Protein AF-A0A978SWC8-F1 (afdb_monomer)

pLDDT: mean 80.35, std 15.27, range [34.72, 95.75]

Sequence (240 aa):
MWRYLGRFQLKDKWQILPARNFEIFRVKHQPISNPANKYLKGVIAGAILEGEPINLISPQRLSYREESEIFTFYFPEGIGEKRLLFKRLDSTPDLKWEVLVEYYEPSSSVNEDFANYIINRFRDLMPLFTNVSTSLATIKYNLIPVSTTVAVVNNTPVLLIAANTLRRGLTIENPTNKEMILGFQISNNQLQQRWLEIPPRSFFEMPTGADGSCYTGAIFVLPGISGSLTVVEFSQGASL

Radius of gyration: 24.2 Å; Cα contacts (8 Å, |Δi|>4): 492; chains: 1; bounding box: 46×42×66 Å

Mean predicted aligned error: 17.44 Å

Secondary 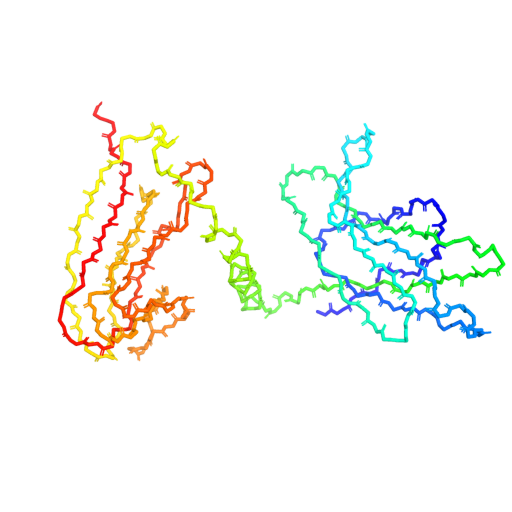structure (DSSP, 8-state):
-EEEEEEEE--SS-EEPPP----EEEEEEPP-S-GGGGG-EEEEEEEEESSSSPEEEEEEEEE--SSPEEEE----TTSSEEEEEEEE-S--TT---EEEEEEE---TT-HHHHHHHHHHHHHHHHHHHTT----GGG--S-EEEEEEEEEE-TT--EEEE---TTEEEEEEEE-SSS-EEEEEEEETTEEEEEEEEEPTTEEEEPP--TTS----S-EEEE-SSSEEEEEEEEEEPP--

Nearest PDB structures (foldseek):
  7dou-assembly1_4  TM=5.321E-01  e=2.667E-02  Helicobacter phage KHP40
  5ykv-assembly1_A  TM=4.041E-01  e=9.597E-02  Macrobrachium rosenbergii nodavirus
  5l73-assembly1_B  TM=5.206E-01  e=1.117E+00  Homo sapiens
  7z8b-assembly1_C  TM=4.765E-01  e=1.243E+00  Homo sapiens
  2v5y-assembly1_A  TM=2.834E-01  e=1.712E+00  Homo sapiens

Foldseek 3Di:
DKAWQDKDFAAQDKDWGDFDPFFKKKKAKDDDPDPVQQAWKKWKFKWFPPDPDTHTFDIDIDTDDRDIDMGGTDDDPPGHTITMIMHTDDDDPVDGIMMTMITDDDPPVCPVVVVVVVLVVCVVCVVVLVPDCPPPVVAPFPWDKDKDKDFDAAQFKDFPFAFAPQFLKKKWFQQAQAKKWKAQDDDPRDGPHTRDIAHHGGMDIFGADPNSDGGRHIMMMNDNHGDMIMMITIGGDDDD

Structure (mmCIF, N/CA/C/O backbone):
data_AF-A0A978SWC8-F1
#
_entry.id   AF-A0A978SWC8-F1
#
loop_
_atom_site.group_PDB
_atom_site.id
_atom_site.type_symbol
_atom_site.label_atom_id
_atom_site.label_alt_id
_atom_site.label_comp_id
_atom_site.label_asym_id
_atom_site.label_entity_id
_atom_site.label_seq_id
_atom_site.pdbx_PDB_ins_code
_atom_site.Cartn_x
_atom_site.Cartn_y
_atom_site.Cartn_z
_atom_site.occupancy
_atom_site.B_iso_or_equiv
_atom_site.auth_seq_id
_atom_site.auth_comp_id
_atom_site.auth_asym_id
_atom_site.auth_atom_id
_atom_site.pdbx_PDB_model_num
ATOM 1 N N . MET A 1 1 ? 9.648 -8.214 13.368 1.00 82.50 1 MET A N 1
ATOM 2 C CA . MET A 1 1 ? 9.205 -8.822 14.648 1.00 82.50 1 MET A CA 1
ATOM 3 C C . MET A 1 1 ? 8.070 -8.008 15.259 1.00 82.50 1 MET A C 1
ATOM 5 O O . MET A 1 1 ? 8.059 -6.794 15.111 1.00 82.50 1 MET A O 1
ATOM 9 N N . TRP A 1 2 ? 7.123 -8.647 15.950 1.00 88.62 2 TRP A N 1
ATOM 10 C CA . TRP A 1 2 ? 6.065 -7.929 16.674 1.00 88.62 2 TRP A CA 1
ATOM 11 C C . TRP A 1 2 ? 6.577 -7.431 18.022 1.00 88.62 2 TRP A C 1
ATOM 13 O O . TRP A 1 2 ? 7.163 -8.206 18.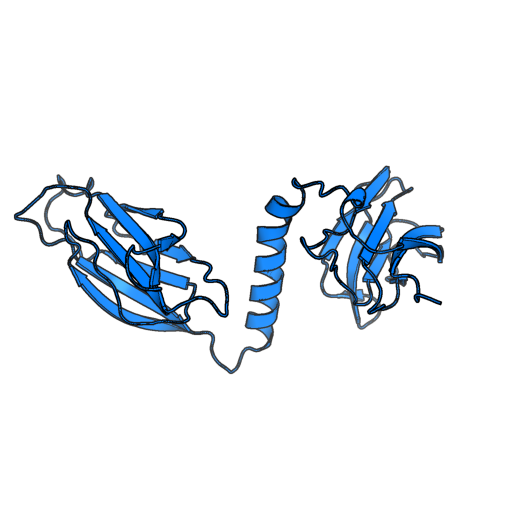778 1.00 88.62 2 TRP A O 1
ATOM 23 N N . ARG A 1 3 ? 6.336 -6.157 18.332 1.00 90.00 3 ARG A N 1
ATOM 24 C CA . ARG A 1 3 ? 6.686 -5.543 19.612 1.00 90.00 3 ARG A CA 1
ATOM 25 C C . ARG A 1 3 ? 5.451 -5.010 20.309 1.00 90.00 3 ARG A C 1
ATOM 27 O O . ARG A 1 3 ? 4.574 -4.418 19.687 1.00 90.00 3 ARG A O 1
ATOM 34 N N . TYR A 1 4 ? 5.391 -5.230 21.614 1.00 91.69 4 TYR A N 1
ATOM 35 C CA . TYR A 1 4 ? 4.285 -4.773 22.439 1.00 91.69 4 TYR A CA 1
ATOM 36 C C . TYR A 1 4 ? 4.294 -3.248 22.561 1.00 91.69 4 TYR A C 1
ATOM 38 O O . TYR A 1 4 ? 5.317 -2.648 22.890 1.00 91.69 4 TYR A O 1
ATOM 46 N N . LEU A 1 5 ? 3.149 -2.625 22.286 1.00 90.31 5 LEU A N 1
ATOM 47 C CA . LEU A 1 5 ? 2.953 -1.186 22.440 1.00 90.31 5 LEU A CA 1
ATOM 48 C C . LEU A 1 5 ? 2.305 -0.859 23.783 1.00 90.31 5 LEU A C 1
ATOM 50 O O . LEU A 1 5 ? 2.709 0.093 24.445 1.00 90.31 5 LEU A O 1
ATOM 54 N N . GLY A 1 6 ? 1.283 -1.623 24.166 1.00 91.50 6 GLY A N 1
ATOM 55 C CA . GLY A 1 6 ? 0.526 -1.367 25.382 1.00 91.50 6 GLY A CA 1
ATOM 56 C C . GLY A 1 6 ? -0.835 -2.052 25.411 1.00 91.50 6 GLY A C 1
ATOM 57 O O . GLY A 1 6 ? -1.272 -2.673 24.439 1.00 91.50 6 GLY A O 1
ATOM 58 N N . ARG A 1 7 ? -1.508 -1.895 26.551 1.00 94.06 7 ARG A N 1
ATOM 59 C CA . ARG A 1 7 ? -2.886 -2.321 26.798 1.00 94.06 7 ARG A CA 1
ATOM 60 C C . ARG A 1 7 ? -3.739 -1.074 26.939 1.00 94.06 7 ARG A C 1
ATOM 62 O O . ARG A 1 7 ? -3.424 -0.205 27.749 1.00 94.06 7 ARG A O 1
ATOM 69 N N . PHE A 1 8 ? -4.817 -1.001 26.173 1.00 92.44 8 PHE A N 1
ATOM 70 C CA . PHE A 1 8 ? -5.683 0.167 26.117 1.00 92.44 8 PHE A CA 1
ATOM 71 C C . PHE A 1 8 ? -7.126 -0.254 26.351 1.00 92.44 8 PHE A C 1
ATOM 73 O O . PHE A 1 8 ? -7.643 -1.143 25.682 1.00 92.44 8 PHE A O 1
ATOM 80 N N . GLN A 1 9 ? -7.781 0.392 27.309 1.00 91.75 9 GLN A N 1
ATOM 81 C CA . GLN A 1 9 ? -9.217 0.244 27.513 1.00 91.75 9 GLN A CA 1
ATOM 82 C C . GLN A 1 9 ? -9.946 1.205 26.584 1.00 91.75 9 GLN A C 1
ATOM 84 O O . GLN A 1 9 ? -9.781 2.407 26.757 1.00 91.75 9 GLN A O 1
ATOM 89 N N . LEU A 1 10 ? -10.761 0.695 25.665 1.00 90.88 10 LEU A N 1
ATOM 90 C CA . LEU A 1 10 ? -11.512 1.484 24.695 1.00 90.88 10 LEU A CA 1
ATOM 91 C C . LEU A 1 10 ? -12.583 2.345 25.373 1.00 90.88 10 LEU A C 1
ATOM 93 O O . LEU A 1 10 ? -13.454 1.838 26.087 1.00 90.88 10 LEU A O 1
ATOM 97 N N . LYS A 1 11 ? -12.515 3.658 25.127 1.00 91.69 11 LYS A N 1
ATOM 98 C CA . LYS A 1 11 ? -13.418 4.682 25.679 1.00 91.69 11 LYS A CA 1
ATOM 99 C C . LYS A 1 11 ? -14.222 5.381 24.588 1.00 91.69 11 LYS A C 1
ATOM 101 O O . LYS A 1 11 ? -13.856 5.352 23.421 1.00 91.69 11 LYS A O 1
ATOM 106 N N . ASP A 1 12 ? -15.306 6.027 24.990 1.00 88.81 12 ASP A N 1
ATOM 107 C CA . ASP A 1 12 ? -16.186 6.838 24.140 1.00 88.81 12 ASP A CA 1
ATOM 108 C C . ASP A 1 12 ? -15.508 8.094 23.557 1.00 88.81 12 ASP A C 1
ATOM 110 O O . ASP A 1 12 ? -15.937 8.616 22.529 1.00 88.81 12 ASP A O 1
ATOM 114 N N . LYS A 1 13 ? -14.428 8.575 24.180 1.00 90.06 13 LYS A N 1
ATOM 115 C CA . LYS A 1 13 ? -13.554 9.641 23.668 1.00 90.06 13 LYS A CA 1
ATOM 116 C C . LYS A 1 13 ? -12.367 9.068 22.896 1.00 90.06 13 LYS A C 1
ATOM 118 O O . LYS A 1 13 ? -11.918 7.959 23.171 1.00 90.06 13 LYS A O 1
ATOM 123 N N . TRP A 1 14 ? -11.826 9.861 21.969 1.00 90.19 14 TRP A N 1
ATOM 124 C CA . TRP A 1 14 ? -10.601 9.508 21.253 1.00 90.19 14 TRP A CA 1
ATOM 125 C C . TRP A 1 14 ? -9.440 9.306 22.225 1.00 90.19 14 TRP A C 1
ATOM 127 O O . TRP A 1 14 ? -9.112 10.182 23.025 1.00 90.19 14 TRP A O 1
ATOM 137 N N . GLN A 1 15 ? -8.815 8.141 22.138 1.00 90.19 15 GLN A N 1
ATOM 138 C CA . GLN A 1 15 ? -7.630 7.791 22.900 1.00 90.19 15 GLN A CA 1
ATOM 139 C C . GLN A 1 15 ? -6.423 7.870 21.992 1.00 90.19 15 GLN A C 1
ATOM 141 O O . GLN A 1 15 ? -6.297 7.081 21.059 1.00 90.19 15 GLN A O 1
ATOM 146 N N . ILE A 1 16 ? -5.554 8.829 22.285 1.00 87.38 16 ILE A N 1
ATOM 147 C CA . ILE A 1 16 ? -4.333 9.086 21.531 1.00 87.38 16 ILE A CA 1
ATOM 148 C C . ILE A 1 16 ? -3.208 8.253 22.127 1.00 87.38 16 ILE A C 1
ATOM 150 O O . ILE A 1 16 ? -2.879 8.395 23.305 1.00 87.38 16 ILE A O 1
ATOM 154 N N . LEU A 1 17 ? -2.633 7.362 21.324 1.00 86.31 17 LEU A N 1
ATOM 155 C CA . LEU A 1 17 ? -1.474 6.578 21.734 1.00 86.31 17 LEU A CA 1
ATOM 156 C C . LEU A 1 17 ? -0.186 7.403 21.601 1.00 86.31 17 LEU A C 1
ATOM 158 O O . LEU A 1 17 ? -0.184 8.426 20.926 1.00 86.31 17 LEU A O 1
ATOM 162 N N . PRO A 1 18 ? 0.929 6.989 22.224 1.00 81.81 18 PRO A N 1
ATOM 163 C CA . PRO A 1 18 ? 2.211 7.662 22.043 1.00 81.81 18 PRO A CA 1
ATOM 164 C C . PRO A 1 18 ? 2.650 7.750 20.574 1.00 81.81 18 PRO A C 1
ATOM 166 O O . PRO A 1 18 ? 2.283 6.910 19.751 1.00 81.81 18 PRO A O 1
ATOM 169 N N . ALA A 1 19 ? 3.495 8.739 20.277 1.00 72.75 19 ALA A N 1
ATOM 170 C CA . ALA A 1 19 ? 4.107 8.952 18.968 1.00 72.75 19 ALA A CA 1
ATOM 171 C C . ALA A 1 19 ? 4.794 7.712 18.428 1.00 72.75 19 ALA A C 1
ATOM 173 O O . ALA A 1 19 ? 5.673 7.160 19.099 1.00 72.75 19 ALA A O 1
ATOM 174 N N . ARG A 1 20 ? 4.441 7.288 17.213 1.00 71.00 20 ARG A N 1
ATOM 175 C CA . ARG A 1 20 ? 5.080 6.138 16.572 1.00 71.00 20 ARG A CA 1
ATOM 176 C C . ARG A 1 20 ? 5.143 6.319 15.058 1.00 71.00 20 ARG A C 1
ATOM 178 O O . ARG A 1 20 ? 4.153 6.671 14.432 1.00 71.00 20 ARG A O 1
ATOM 185 N N . ASN A 1 21 ? 6.302 5.989 14.491 1.00 69.69 21 ASN A N 1
ATOM 186 C CA . ASN A 1 21 ? 6.563 5.992 13.047 1.00 69.69 21 ASN A CA 1
ATOM 187 C C . ASN A 1 21 ? 6.314 4.610 12.417 1.00 69.69 21 ASN A C 1
ATOM 189 O O . ASN A 1 21 ? 6.996 4.228 11.472 1.00 69.69 21 ASN A O 1
ATOM 193 N N . PHE A 1 22 ? 5.378 3.835 12.967 1.00 77.88 22 PHE A N 1
ATOM 194 C CA . PHE A 1 22 ? 5.057 2.499 12.466 1.00 77.88 22 PHE A CA 1
ATOM 195 C C . PHE A 1 22 ? 3.741 2.521 11.701 1.00 77.88 22 PHE A C 1
ATOM 197 O O . PHE A 1 22 ? 2.826 3.270 12.033 1.00 77.88 22 PHE A O 1
ATOM 204 N N . GLU A 1 23 ? 3.656 1.673 10.684 1.00 81.12 23 GLU A N 1
ATOM 205 C CA . GLU A 1 23 ? 2.517 1.629 9.767 1.00 81.12 23 GLU A CA 1
ATOM 206 C C . GLU A 1 23 ? 1.647 0.388 9.970 1.00 81.12 23 GLU A C 1
ATOM 208 O O . GLU A 1 23 ? 0.494 0.379 9.553 1.00 81.12 23 GLU A O 1
ATOM 213 N N . ILE A 1 24 ? 2.179 -0.656 10.614 1.00 87.06 24 ILE A N 1
ATOM 214 C CA . ILE A 1 24 ? 1.505 -1.945 10.787 1.00 87.06 24 ILE A CA 1
ATOM 215 C C . ILE A 1 24 ? 1.304 -2.215 12.275 1.00 87.06 24 ILE A C 1
ATOM 217 O O . ILE A 1 24 ? 2.266 -2.301 13.046 1.00 87.06 24 ILE A O 1
ATOM 221 N N . PHE A 1 25 ? 0.047 -2.414 12.655 1.00 90.50 25 PHE A N 1
ATOM 222 C CA . PHE A 1 25 ? -0.370 -2.676 14.023 1.00 90.50 25 PHE A CA 1
ATOM 223 C C . PHE A 1 25 ? -1.155 -3.974 14.095 1.00 90.50 25 PHE A C 1
ATOM 225 O O . PHE A 1 25 ? -1.968 -4.265 13.223 1.00 90.50 25 PHE A O 1
ATOM 232 N N . ARG A 1 26 ? -0.942 -4.739 15.162 1.00 93.19 26 ARG A N 1
ATOM 233 C CA . ARG A 1 26 ? -1.764 -5.895 15.505 1.00 93.19 26 ARG A CA 1
ATOM 234 C C . ARG A 1 26 ? -2.525 -5.597 16.783 1.00 93.19 26 ARG A C 1
ATOM 236 O O . ARG A 1 26 ? -1.930 -5.207 17.786 1.00 93.19 26 ARG A O 1
ATOM 243 N N . VAL A 1 27 ? -3.836 -5.780 16.740 1.00 94.50 27 VAL A N 1
ATOM 244 C CA . VAL A 1 27 ? -4.754 -5.538 17.851 1.00 94.50 27 VAL A CA 1
ATOM 245 C C . VAL A 1 27 ? -5.329 -6.874 18.292 1.00 94.50 27 VAL A C 1
ATOM 247 O O . VAL A 1 27 ? -5.854 -7.633 17.482 1.00 94.50 27 VAL A O 1
ATOM 250 N N . LYS A 1 28 ? -5.216 -7.173 19.585 1.00 95.56 28 LYS A N 1
ATOM 251 C CA . LYS A 1 28 ? -5.775 -8.377 20.208 1.00 95.56 28 LYS A CA 1
ATOM 252 C C . LYS A 1 28 ? -6.795 -7.961 21.248 1.00 95.56 28 LYS A C 1
ATOM 254 O O . LYS A 1 28 ? -6.470 -7.176 22.140 1.00 95.56 28 LYS A O 1
ATOM 259 N N . HIS A 1 29 ? -8.006 -8.489 21.167 1.00 92.88 29 HIS A N 1
ATOM 260 C CA . HIS A 1 29 ? -9.038 -8.187 22.151 1.00 92.88 29 HIS A CA 1
ATOM 261 C C . HIS A 1 29 ? -8.834 -9.036 23.405 1.00 92.88 29 HIS A C 1
ATOM 263 O O . HIS A 1 29 ? -8.581 -10.236 23.326 1.00 92.88 29 HIS A O 1
ATOM 269 N N . GLN A 1 30 ? -8.925 -8.409 24.576 1.00 91.56 30 GLN A N 1
ATOM 270 C CA . GLN A 1 30 ? -8.978 -9.150 25.831 1.00 91.56 30 GLN A CA 1
ATOM 271 C C . GLN A 1 30 ? -10.331 -9.860 25.942 1.00 91.56 30 GLN A C 1
ATOM 273 O O . GLN A 1 30 ? -11.344 -9.206 25.686 1.00 91.56 30 GLN A O 1
ATOM 278 N N . PRO A 1 31 ? -10.370 -11.148 26.329 1.00 88.31 31 PRO A N 1
ATOM 279 C CA . PRO A 1 31 ? -11.613 -11.897 26.443 1.00 88.31 31 PRO A CA 1
ATOM 280 C C . PRO A 1 31 ? -12.647 -11.205 27.334 1.00 88.31 31 PRO A C 1
ATOM 282 O O . PRO A 1 31 ? -12.333 -10.734 28.427 1.00 88.31 31 PRO A O 1
ATOM 285 N N . ILE A 1 32 ? -13.894 -11.183 26.871 1.00 86.06 32 ILE A N 1
ATOM 286 C CA . ILE A 1 32 ? -15.034 -10.624 27.596 1.00 86.06 32 ILE A CA 1
ATOM 287 C C . ILE A 1 32 ? -16.017 -11.746 27.931 1.00 86.06 32 ILE A C 1
ATOM 289 O O . ILE A 1 32 ? -16.569 -12.395 27.044 1.00 86.06 32 ILE A O 1
ATOM 293 N N . SER A 1 33 ? -16.295 -11.930 29.219 1.00 73.75 33 SER A N 1
ATOM 294 C CA . SER A 1 33 ? -17.193 -12.969 29.734 1.00 73.75 33 SER A CA 1
ATOM 295 C C . SER A 1 33 ? -18.680 -12.599 29.586 1.00 73.75 33 SER A C 1
ATOM 297 O O . SER A 1 33 ? -19.387 -12.524 30.584 1.00 73.75 33 SER A O 1
ATOM 299 N N . ASN A 1 34 ? -19.170 -12.298 28.372 1.00 70.06 34 ASN A N 1
ATOM 300 C CA . ASN A 1 34 ? -20.609 -12.122 28.093 1.00 70.06 34 ASN A CA 1
ATOM 301 C C . ASN A 1 34 ? -20.922 -12.144 26.570 1.00 70.06 34 ASN A C 1
ATOM 303 O O . ASN A 1 34 ? -20.425 -11.283 25.839 1.00 70.06 34 ASN A O 1
ATOM 307 N N . PRO A 1 35 ? -21.780 -13.057 26.070 1.00 60.69 35 PRO A N 1
ATOM 308 C CA . PRO A 1 35 ? -22.093 -13.183 24.642 1.00 60.69 35 PRO A CA 1
ATOM 309 C C . PRO A 1 35 ? -22.890 -12.011 24.036 1.00 60.69 35 PRO A C 1
ATOM 311 O O . PRO A 1 35 ? -22.760 -11.776 22.834 1.00 60.69 35 PRO A O 1
ATOM 314 N N . ALA A 1 36 ? -23.645 -11.230 24.825 1.00 63.56 36 ALA A N 1
ATOM 315 C CA . ALA A 1 36 ? -24.328 -10.019 24.335 1.00 63.56 36 ALA A CA 1
ATOM 316 C C . ALA A 1 36 ? -23.338 -8.967 23.793 1.00 63.56 36 ALA A C 1
ATOM 318 O O . ALA A 1 36 ? -23.678 -8.138 22.950 1.00 63.56 36 ALA A O 1
ATOM 319 N N . ASN A 1 37 ? -22.076 -9.068 24.214 1.00 62.59 37 ASN A N 1
ATOM 320 C CA . ASN A 1 37 ? -21.008 -8.131 23.899 1.00 62.59 37 ASN A CA 1
ATOM 321 C C . ASN A 1 37 ? -20.174 -8.549 22.677 1.00 62.59 37 ASN A C 1
ATOM 323 O O . ASN A 1 37 ? -19.154 -7.934 22.383 1.00 62.59 37 ASN A O 1
ATOM 327 N N . LYS A 1 38 ? -20.602 -9.551 21.897 1.00 65.00 38 LYS A N 1
ATOM 328 C CA . LYS A 1 38 ? -19.984 -9.821 20.583 1.00 65.00 38 LYS A CA 1
ATOM 329 C C . LYS A 1 38 ? -20.249 -8.702 19.559 1.00 65.00 38 LYS A C 1
ATOM 331 O O . LYS A 1 38 ? -19.603 -8.654 18.520 1.00 65.00 38 LYS A O 1
ATOM 336 N N . TYR A 1 39 ? -21.161 -7.773 19.861 1.00 72.12 39 TYR A N 1
ATOM 337 C CA . TYR A 1 39 ? -21.524 -6.643 18.998 1.00 72.12 39 TYR A CA 1
ATOM 338 C C . TYR A 1 39 ? -20.823 -5.320 19.337 1.00 72.12 39 TYR A C 1
ATOM 340 O O . TYR A 1 39 ? -21.243 -4.275 18.837 1.00 72.12 39 TYR A O 1
ATOM 348 N N . LEU A 1 40 ? -19.769 -5.333 20.160 1.00 86.50 40 LEU A N 1
ATOM 349 C CA . LEU A 1 40 ? -19.011 -4.118 20.476 1.00 86.50 40 LEU A CA 1
ATOM 350 C C . LEU A 1 40 ? -18.398 -3.509 19.216 1.00 86.50 40 LEU A C 1
ATOM 352 O O . LEU A 1 40 ? -17.829 -4.216 18.377 1.00 86.50 40 LEU A O 1
ATOM 356 N N . LYS A 1 41 ? -18.513 -2.186 19.092 1.00 90.50 41 LYS A N 1
ATOM 357 C CA . LYS A 1 41 ? -18.065 -1.437 17.917 1.00 90.50 41 LYS A CA 1
ATOM 358 C C . LYS A 1 41 ? -17.148 -0.315 18.353 1.00 90.50 41 LYS A C 1
ATOM 360 O O . LYS A 1 41 ? -17.467 0.465 19.245 1.00 90.50 41 LYS A O 1
ATOM 365 N N . GLY A 1 42 ? -16.018 -0.213 17.679 1.00 92.50 42 GLY A N 1
ATOM 366 C CA . GLY A 1 42 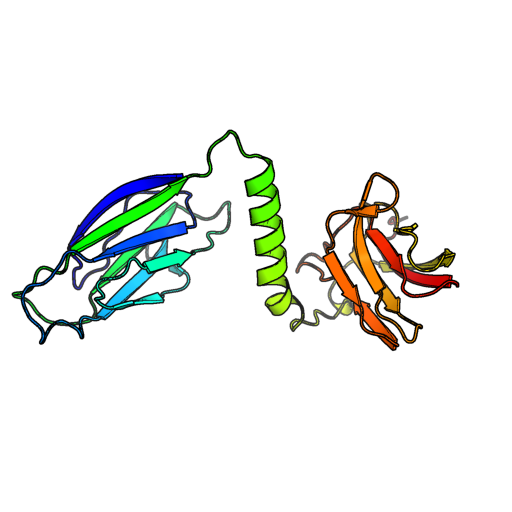? -15.068 0.868 17.832 1.00 92.50 42 GLY A CA 1
ATOM 367 C C . GLY A 1 42 ? -14.544 1.321 16.480 1.00 92.50 42 GLY A C 1
ATOM 368 O O . GLY A 1 42 ? -14.908 0.794 15.428 1.00 92.50 42 GLY A O 1
ATOM 369 N N . VAL A 1 43 ? -13.667 2.305 16.533 1.00 94.25 43 VAL A N 1
ATOM 370 C CA . VAL A 1 43 ? -12.902 2.817 15.409 1.00 94.25 43 VAL A CA 1
ATOM 371 C C . VAL A 1 43 ? -11.453 2.864 15.837 1.00 94.25 43 VAL A C 1
ATOM 373 O O . VAL A 1 43 ? -11.140 3.301 16.945 1.00 94.25 43 VAL A O 1
ATOM 376 N N . ILE A 1 44 ? -10.590 2.424 14.940 1.00 94.38 44 ILE A N 1
ATOM 377 C CA . ILE A 1 44 ? -9.156 2.655 14.988 1.00 94.38 44 ILE A CA 1
ATOM 378 C C . ILE A 1 44 ? -8.801 3.560 13.810 1.00 94.38 44 ILE A C 1
ATOM 380 O O . ILE A 1 44 ? -9.335 3.392 12.717 1.00 94.38 44 ILE A O 1
ATOM 384 N N . ALA A 1 45 ? -7.947 4.550 14.021 1.00 92.06 45 ALA A N 1
ATOM 385 C CA . ALA A 1 45 ? -7.532 5.460 12.961 1.00 92.06 45 ALA A CA 1
ATOM 386 C C . ALA A 1 45 ? -6.072 5.859 13.145 1.00 92.06 45 ALA A C 1
ATOM 388 O O . ALA A 1 45 ? -5.596 5.992 14.275 1.00 92.06 45 ALA A O 1
ATOM 389 N N . GLY A 1 46 ? -5.383 6.112 12.036 1.00 90.00 46 GLY A N 1
ATOM 390 C CA . GLY A 1 46 ? -4.197 6.953 12.079 1.00 90.00 46 GLY A CA 1
ATOM 391 C C . GLY A 1 46 ? -4.613 8.403 12.327 1.00 90.00 46 GLY A C 1
ATOM 392 O O . GLY A 1 46 ? -5.729 8.801 11.997 1.00 90.00 46 GLY A O 1
ATOM 393 N N . ALA A 1 47 ? -3.730 9.212 12.893 1.00 87.62 47 ALA A N 1
ATOM 394 C CA . ALA A 1 47 ? -3.876 10.656 12.888 1.00 87.62 47 ALA A CA 1
ATOM 395 C C . ALA A 1 47 ? -2.550 11.381 12.765 1.00 87.62 47 ALA A C 1
ATOM 397 O O . ALA A 1 47 ? -1.494 10.864 13.134 1.00 87.62 47 ALA A O 1
ATOM 398 N N . ILE A 1 48 ? -2.663 12.609 12.280 1.00 85.38 48 ILE A N 1
ATOM 399 C CA . ILE A 1 48 ? -1.611 13.611 12.291 1.00 85.38 48 ILE A CA 1
ATOM 400 C C . ILE A 1 48 ? -2.054 14.709 13.255 1.00 85.38 48 ILE A C 1
ATOM 402 O O . ILE A 1 48 ? -3.121 15.306 13.085 1.00 85.38 48 ILE A O 1
ATOM 406 N N . LEU A 1 49 ? -1.240 14.955 14.279 1.00 78.94 49 LEU A N 1
ATOM 407 C CA . LEU A 1 49 ? -1.420 16.083 15.184 1.00 78.94 49 LEU A CA 1
ATOM 408 C C . LEU A 1 49 ? -0.605 17.275 14.669 1.00 78.94 49 LEU A C 1
ATOM 410 O O . LEU A 1 49 ? 0.621 17.271 14.753 1.00 78.94 49 LEU A O 1
ATOM 414 N N . GLU A 1 50 ? -1.306 18.284 14.153 1.00 73.25 50 GLU A N 1
ATOM 415 C CA . GLU A 1 50 ? -0.783 19.610 13.782 1.00 73.25 50 GLU A CA 1
ATOM 416 C C . GLU A 1 50 ? -1.634 20.688 14.471 1.00 73.25 50 GLU A C 1
ATOM 418 O O . GLU A 1 50 ? -2.249 21.542 13.840 1.00 73.25 50 GLU A O 1
ATOM 423 N N . GLY A 1 51 ? -1.734 20.594 15.799 1.00 70.81 51 GLY A N 1
ATOM 424 C CA . GLY A 1 51 ? -2.660 21.406 16.591 1.00 70.81 51 GLY A CA 1
ATOM 425 C C . GLY A 1 51 ? -4.086 20.842 16.612 1.00 70.81 51 GLY A C 1
ATOM 426 O O . GLY A 1 51 ? -4.292 19.634 16.498 1.00 70.81 51 GLY A O 1
ATOM 427 N N . GLU A 1 52 ? -5.063 21.725 16.819 1.00 68.56 52 GLU A N 1
ATOM 428 C CA . GLU A 1 52 ? -6.497 21.422 16.747 1.00 68.56 52 GLU A CA 1
ATOM 429 C C . GLU A 1 52 ? -7.037 21.875 15.378 1.00 68.56 52 GLU A C 1
ATOM 431 O O . GLU A 1 52 ? -6.745 23.006 14.975 1.00 68.56 52 GLU A O 1
ATOM 436 N N . PRO A 1 53 ? -7.850 21.064 14.673 1.00 70.62 53 PRO A N 1
ATOM 437 C CA . PRO A 1 53 ? -8.420 19.772 15.074 1.00 70.62 53 PRO A CA 1
ATOM 438 C C . PRO A 1 53 ? -7.530 18.550 14.759 1.00 70.62 53 PRO A C 1
ATOM 440 O O . PRO A 1 53 ? -6.636 18.596 13.918 1.00 70.62 53 PRO A O 1
ATOM 443 N N . ILE A 1 54 ? -7.833 17.411 15.399 1.00 78.00 54 ILE A N 1
ATOM 444 C CA . ILE A 1 54 ? -7.209 16.109 15.100 1.00 78.00 54 ILE A CA 1
ATOM 445 C C . ILE A 1 54 ? -7.587 15.664 13.679 1.00 78.00 54 ILE A C 1
ATOM 447 O O . ILE A 1 54 ? -8.754 15.371 13.406 1.00 78.00 54 ILE A O 1
ATOM 451 N N . ASN A 1 55 ? -6.594 15.523 12.800 1.00 82.88 55 ASN A N 1
ATOM 452 C CA . ASN A 1 55 ? -6.797 15.024 11.443 1.00 82.88 55 ASN A CA 1
ATOM 453 C C . ASN A 1 55 ? -6.731 13.495 11.426 1.00 82.88 55 ASN A C 1
ATOM 455 O O . ASN A 1 55 ? -5.661 12.910 11.601 1.00 82.88 55 ASN A O 1
ATOM 459 N N . LEU A 1 56 ? -7.880 12.845 11.228 1.00 85.94 56 LEU A N 1
ATOM 460 C CA . LEU A 1 56 ? -7.979 11.388 11.139 1.00 85.94 56 LEU A CA 1
ATOM 461 C C . LEU A 1 56 ? -7.612 10.900 9.736 1.00 85.94 56 LEU A C 1
ATOM 463 O O . LEU A 1 56 ? -8.103 11.417 8.736 1.00 85.94 56 LEU A O 1
ATOM 467 N N . ILE A 1 57 ? -6.816 9.840 9.674 1.00 81.81 57 ILE A N 1
ATOM 468 C CA . ILE A 1 57 ? -6.413 9.162 8.446 1.00 81.81 57 ILE A CA 1
ATOM 469 C C . ILE A 1 57 ? -6.990 7.757 8.458 1.00 81.81 57 ILE A C 1
ATOM 471 O O . ILE A 1 57 ? -6.704 6.965 9.358 1.00 81.81 57 ILE A O 1
ATOM 475 N N . SER A 1 58 ? -7.764 7.452 7.416 1.00 83.94 58 SER A N 1
ATOM 476 C CA . SER A 1 58 ? -8.334 6.129 7.154 1.00 83.94 58 SER A CA 1
ATOM 477 C C . SER A 1 58 ? -8.958 5.479 8.403 1.00 83.94 58 SER A C 1
ATOM 479 O O . SER A 1 58 ? -8.443 4.473 8.894 1.00 83.94 58 SER A O 1
ATOM 481 N N . PRO A 1 59 ? -10.036 6.050 8.979 1.00 90.31 59 PRO A N 1
ATOM 482 C CA . PRO A 1 59 ? -10.725 5.418 10.097 1.00 90.31 59 PRO A CA 1
ATOM 483 C C . PRO A 1 59 ? -11.263 4.044 9.685 1.00 90.31 59 PRO A C 1
ATOM 485 O O . PRO A 1 59 ? -12.015 3.924 8.720 1.00 90.31 59 PRO A O 1
ATOM 488 N N . GLN A 1 60 ? -10.902 3.010 10.435 1.00 92.06 60 GLN A N 1
ATOM 489 C CA . GLN A 1 60 ? -11.306 1.630 10.192 1.00 92.06 60 GLN A CA 1
ATOM 490 C C . GLN A 1 60 ? -12.166 1.122 11.342 1.00 92.06 60 GLN A C 1
ATOM 492 O O . GLN A 1 60 ? -11.963 1.456 12.513 1.00 92.06 60 GLN A O 1
ATOM 497 N N . ARG A 1 61 ? -13.161 0.303 11.001 1.00 91.69 61 ARG A N 1
ATOM 498 C CA . ARG A 1 61 ? -14.046 -0.308 11.989 1.00 91.69 61 ARG A CA 1
ATOM 499 C C . ARG A 1 61 ? -13.267 -1.331 12.811 1.00 91.69 61 ARG A C 1
ATOM 501 O O . ARG A 1 61 ? -12.672 -2.247 12.262 1.00 91.69 61 ARG A O 1
ATOM 508 N N . LEU A 1 62 ? -13.381 -1.212 14.127 1.00 91.62 62 LEU A N 1
ATOM 509 C CA . LEU A 1 62 ? -12.936 -2.201 15.097 1.00 91.62 62 LEU A CA 1
ATOM 510 C C . LEU A 1 62 ? -14.169 -2.915 15.661 1.00 91.62 62 LEU A C 1
ATOM 512 O O . LEU A 1 62 ? -15.192 -2.285 15.948 1.00 91.62 62 LEU A O 1
ATOM 516 N N . SER A 1 63 ? -14.138 -4.233 15.800 1.00 90.44 63 SER A N 1
ATOM 517 C CA . SER A 1 63 ? -15.245 -4.988 16.399 1.00 90.44 63 SER A CA 1
ATOM 518 C C . SER A 1 63 ? -14.685 -6.129 17.220 1.00 90.44 63 SER A C 1
ATOM 520 O O . SER A 1 63 ? -13.716 -6.751 16.807 1.00 90.44 63 SER A O 1
ATOM 522 N N . TYR A 1 64 ? -15.268 -6.376 18.392 1.00 88.62 64 TYR A N 1
ATOM 523 C CA . TYR A 1 64 ? -14.760 -7.421 19.274 1.00 88.62 64 TYR A CA 1
ATOM 524 C C . TYR A 1 64 ? -14.796 -8.787 18.579 1.00 88.62 64 TYR A C 1
ATOM 526 O O . TYR A 1 64 ? -15.851 -9.226 18.119 1.00 88.62 64 TYR A O 1
ATOM 534 N N . ARG A 1 65 ? -13.643 -9.455 18.546 1.00 88.12 65 ARG A N 1
ATOM 535 C CA . ARG A 1 65 ? -13.471 -10.826 18.061 1.00 88.12 65 ARG A CA 1
ATOM 536 C C . ARG A 1 65 ? -12.313 -11.504 18.790 1.00 88.12 65 ARG A C 1
ATOM 538 O O . ARG A 1 65 ? -11.505 -10.827 19.423 1.00 88.12 65 ARG A O 1
ATOM 545 N N . GLU A 1 66 ? -12.264 -12.830 18.740 1.00 87.44 66 GLU A N 1
ATOM 546 C CA . GLU A 1 66 ? -11.233 -13.614 19.436 1.00 87.44 66 GLU A CA 1
ATOM 547 C C . GLU A 1 66 ? -9.897 -13.579 18.682 1.00 87.44 66 GLU A C 1
ATOM 549 O O . GLU A 1 66 ? -8.822 -13.646 19.282 1.00 87.44 66 GLU A O 1
ATOM 554 N N . GLU A 1 67 ? -9.954 -13.422 17.362 1.00 89.81 67 GLU A N 1
ATOM 555 C CA . GLU A 1 67 ? -8.792 -13.349 16.495 1.00 89.81 67 GLU A CA 1
ATOM 556 C C . GLU A 1 67 ? -8.052 -12.015 16.629 1.00 89.81 67 GLU A C 1
ATOM 558 O O . GLU A 1 67 ? -8.616 -10.962 16.932 1.00 89.81 67 GLU A O 1
ATOM 563 N N . SER A 1 68 ? -6.749 -12.055 16.353 1.00 90.75 68 SER A N 1
ATOM 564 C CA . SER A 1 68 ? -5.960 -10.832 16.222 1.00 90.75 68 SER A CA 1
ATOM 565 C C . SER A 1 68 ? -6.287 -10.139 14.901 1.00 90.75 68 SER A C 1
ATOM 567 O O . SER A 1 68 ? -6.279 -10.777 13.851 1.00 90.75 68 SER A O 1
ATOM 569 N N . GLU A 1 69 ? -6.491 -8.829 14.939 1.00 91.19 69 GLU A N 1
ATOM 570 C CA . GLU A 1 69 ? -6.693 -8.004 13.750 1.00 91.19 69 GLU A CA 1
ATOM 571 C C . GLU A 1 69 ? -5.396 -7.279 13.387 1.00 91.19 69 GLU A C 1
ATOM 573 O O . GLU A 1 69 ? -4.666 -6.826 14.271 1.00 91.19 69 GLU A O 1
ATOM 578 N N . ILE A 1 70 ? -5.101 -7.162 12.092 1.00 90.00 70 ILE A N 1
ATOM 579 C CA . ILE A 1 70 ? -3.963 -6.386 11.593 1.00 90.00 70 ILE A CA 1
ATOM 580 C C . ILE A 1 70 ? -4.505 -5.155 10.881 1.00 90.00 70 ILE A C 1
ATOM 582 O O . ILE A 1 70 ? -5.352 -5.264 9.999 1.00 90.00 70 ILE A O 1
ATOM 586 N N . PHE A 1 71 ? -3.986 -3.995 11.265 1.00 88.69 71 PHE A N 1
ATOM 587 C CA . PHE A 1 71 ? -4.325 -2.709 10.683 1.00 88.69 71 PHE A CA 1
ATOM 588 C C . PHE A 1 71 ? -3.087 -2.086 10.059 1.00 88.69 71 PHE A C 1
ATOM 590 O O . PHE A 1 71 ? -2.009 -2.077 10.664 1.00 88.69 71 PHE A O 1
ATOM 597 N N . THR A 1 72 ? -3.263 -1.528 8.866 1.00 86.94 72 THR A N 1
ATOM 598 C CA . THR A 1 72 ? -2.212 -0.808 8.153 1.00 86.94 72 THR A CA 1
ATOM 599 C C . THR A 1 72 ? -2.649 0.630 7.930 1.00 86.94 72 THR A C 1
ATOM 601 O O . THR A 1 72 ? -3.706 0.885 7.353 1.00 86.94 72 THR A O 1
ATOM 604 N N . PHE A 1 73 ? -1.825 1.567 8.388 1.00 85.19 73 PHE A N 1
ATOM 605 C CA . PHE A 1 73 ? -2.023 2.999 8.204 1.00 85.19 73 PHE A CA 1
ATOM 606 C C . PHE A 1 73 ? -0.823 3.579 7.472 1.00 85.19 73 PHE A C 1
ATOM 608 O O . PHE A 1 73 ? 0.323 3.322 7.835 1.00 85.19 73 PHE A O 1
ATOM 615 N N . TYR A 1 74 ? -1.097 4.368 6.439 1.00 77.44 74 TYR A N 1
ATOM 616 C CA . TYR A 1 74 ? -0.076 5.147 5.759 1.00 77.44 74 TYR A CA 1
ATOM 617 C C . TYR A 1 74 ? 0.008 6.531 6.390 1.00 77.44 74 TYR A C 1
ATOM 619 O O . TYR A 1 74 ? -1.005 7.221 6.520 1.00 77.44 74 TYR A O 1
ATOM 627 N N . PHE A 1 75 ? 1.218 6.936 6.756 1.00 75.75 75 PHE A N 1
ATOM 628 C CA . PHE A 1 75 ? 1.479 8.271 7.268 1.00 75.75 75 PHE A CA 1
ATOM 629 C C . PHE A 1 75 ? 2.500 8.961 6.363 1.00 75.75 75 PHE A C 1
ATOM 631 O O . PHE A 1 75 ? 3.675 8.578 6.419 1.00 75.75 75 PHE A O 1
ATOM 638 N N . PRO A 1 76 ? 2.102 9.986 5.587 1.00 68.81 76 PRO A N 1
ATOM 639 C CA . PRO A 1 76 ? 3.034 10.773 4.785 1.00 68.81 76 PRO A CA 1
ATOM 640 C C . PRO A 1 76 ? 4.220 11.262 5.623 1.00 68.81 76 PRO A C 1
ATOM 642 O O . PRO A 1 76 ? 4.077 11.584 6.806 1.00 68.81 76 PRO A O 1
ATOM 645 N N . GLU A 1 77 ? 5.421 11.260 5.056 1.00 6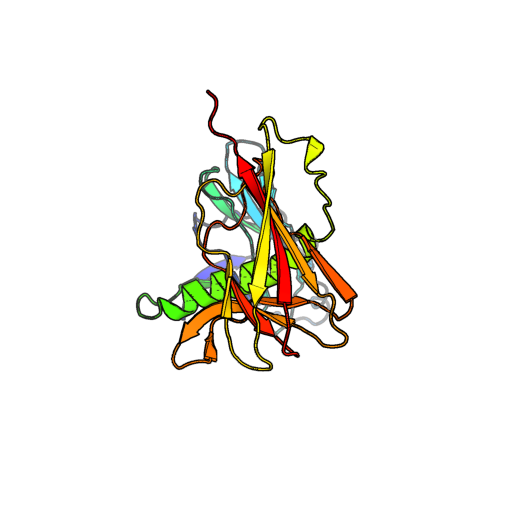9.06 77 GLU A N 1
ATOM 646 C CA . GLU A 1 77 ? 6.589 11.844 5.720 1.00 69.06 77 GLU A CA 1
ATOM 647 C C . GLU A 1 77 ? 6.530 13.375 5.696 1.00 69.06 77 GLU A C 1
ATOM 649 O O . GLU A 1 77 ? 5.922 13.968 4.810 1.00 69.06 77 GLU A O 1
ATOM 654 N N . GLY A 1 78 ? 7.139 14.014 6.700 1.00 67.69 78 GLY A N 1
ATOM 655 C CA . GLY A 1 78 ? 7.217 15.475 6.790 1.00 67.69 78 GLY A CA 1
ATOM 656 C C . GLY A 1 78 ? 5.961 16.191 7.298 1.00 67.69 78 GLY A C 1
ATOM 657 O O . GLY A 1 78 ? 5.972 17.416 7.335 1.00 67.69 78 GLY A O 1
ATOM 658 N N . ILE A 1 79 ? 4.910 15.467 7.707 1.00 69.00 79 ILE A N 1
ATOM 659 C CA . ILE A 1 79 ? 3.647 16.060 8.179 1.00 69.00 79 ILE A CA 1
ATOM 660 C C . ILE A 1 79 ? 3.370 15.657 9.633 1.00 69.00 79 ILE A C 1
ATOM 662 O O . ILE A 1 79 ? 3.131 14.479 9.915 1.00 69.00 79 ILE A O 1
ATOM 666 N N . GLY A 1 80 ? 3.382 16.655 10.521 1.00 75.38 80 GLY A N 1
ATOM 667 C CA . GLY A 1 80 ? 3.006 16.596 11.933 1.00 75.38 80 GLY A CA 1
ATOM 668 C C . GLY A 1 80 ? 3.483 15.399 12.755 1.00 75.38 80 GLY A C 1
ATOM 669 O O . GLY A 1 80 ? 4.403 14.655 12.409 1.00 75.38 80 GLY A O 1
ATOM 670 N N . GLU A 1 81 ? 2.831 15.212 13.903 1.00 81.75 81 GLU A N 1
ATOM 671 C CA . GLU A 1 81 ? 3.096 14.067 14.766 1.00 81.75 81 GLU A CA 1
ATOM 672 C C . GLU A 1 81 ? 2.135 12.911 14.481 1.00 81.75 81 GLU A C 1
ATOM 674 O O . GLU A 1 81 ? 0.925 13.008 14.698 1.00 81.75 81 GLU A O 1
ATOM 679 N N . LYS A 1 82 ? 2.694 11.787 14.028 1.00 84.75 82 LYS A N 1
ATOM 680 C CA . LYS A 1 82 ? 1.948 10.576 13.667 1.00 84.75 82 LYS A CA 1
ATOM 681 C C . LYS A 1 82 ? 1.468 9.845 14.916 1.00 84.75 82 LYS A C 1
ATOM 683 O O . LYS A 1 82 ? 2.221 9.654 15.882 1.00 84.75 82 LYS A O 1
ATOM 688 N N . ARG A 1 83 ? 0.197 9.452 14.915 1.00 86.88 83 ARG A N 1
ATOM 689 C CA . ARG A 1 83 ? -0.495 8.860 16.061 1.00 86.88 83 ARG A CA 1
ATOM 690 C C . ARG A 1 83 ? -1.437 7.750 15.641 1.00 86.88 83 ARG A C 1
ATOM 692 O O . ARG A 1 83 ? -2.035 7.801 14.573 1.00 86.88 83 ARG A O 1
ATOM 699 N N . LEU A 1 84 ? -1.610 6.782 16.535 1.00 89.62 84 LEU A N 1
ATOM 700 C CA . LEU A 1 84 ? -2.709 5.829 16.469 1.00 89.62 84 LEU A CA 1
ATOM 701 C C . LEU A 1 84 ? -3.791 6.259 17.457 1.00 89.62 84 LEU A C 1
ATOM 703 O O . LEU A 1 84 ? -3.493 6.676 18.579 1.00 89.62 84 LEU A O 1
ATOM 707 N N . LEU A 1 85 ? -5.039 6.153 17.031 1.00 91.75 85 LEU A N 1
ATOM 708 C CA . LEU A 1 85 ? -6.204 6.540 17.801 1.00 91.75 85 LEU A CA 1
ATOM 709 C C . LEU A 1 85 ? -7.183 5.388 17.900 1.00 91.75 85 LEU A C 1
ATOM 711 O O . LEU A 1 85 ? -7.398 4.665 16.928 1.00 91.75 85 LEU A O 1
ATOM 715 N N . PHE A 1 86 ? -7.852 5.299 19.044 1.00 93.50 86 PHE A N 1
ATOM 716 C CA . PHE A 1 86 ? -9.015 4.441 19.203 1.00 93.50 86 PHE A CA 1
ATOM 717 C C . PHE A 1 86 ? -10.197 5.208 19.776 1.00 93.50 86 PHE A C 1
ATOM 719 O O . PHE A 1 86 ? -10.027 6.122 20.583 1.00 93.50 86 PHE A O 1
ATOM 726 N N . LYS A 1 87 ? -11.402 4.803 19.390 1.00 92.94 87 LYS A N 1
ATOM 727 C CA . LYS A 1 87 ? -12.647 5.282 19.983 1.00 92.94 87 LYS A CA 1
ATOM 728 C C . LYS A 1 87 ? -13.679 4.171 19.980 1.00 92.94 87 LYS A C 1
ATOM 730 O O . LYS A 1 87 ? -13.911 3.529 18.962 1.00 92.94 87 LYS A O 1
ATOM 735 N N . ARG A 1 88 ? -14.326 3.955 21.111 1.00 92.44 88 ARG A N 1
ATOM 736 C CA . ARG A 1 88 ? -15.500 3.100 21.232 1.00 92.44 88 ARG A CA 1
ATOM 737 C C . ARG A 1 88 ? -16.728 3.847 20.718 1.00 92.44 88 ARG A C 1
ATOM 739 O O . ARG A 1 88 ? -16.892 5.032 20.993 1.00 92.44 88 ARG A O 1
ATOM 746 N N . LEU A 1 89 ? -17.569 3.157 19.959 1.00 90.81 89 LEU A N 1
ATOM 747 C CA . LEU A 1 89 ? -18.798 3.706 19.387 1.00 90.81 89 LEU A CA 1
ATOM 748 C C . LEU A 1 89 ? -20.061 3.219 20.098 1.00 90.81 89 LEU A C 1
ATOM 750 O O . LEU A 1 89 ? -21.103 3.853 19.970 1.00 90.81 89 LEU A O 1
ATOM 754 N N . ASP A 1 90 ? -19.997 2.093 20.808 1.00 84.75 90 ASP A N 1
ATOM 755 C CA . ASP A 1 90 ? -21.125 1.589 21.589 1.00 84.75 90 ASP A CA 1
ATOM 756 C C . ASP A 1 90 ? -21.150 2.164 23.014 1.00 84.75 90 ASP A C 1
ATOM 758 O O . ASP A 1 90 ? -20.112 2.474 23.603 1.00 84.75 90 ASP A O 1
ATOM 762 N N . SER A 1 91 ? -22.355 2.275 23.576 1.00 72.81 91 SER A N 1
ATOM 763 C CA . SER A 1 91 ? -22.583 2.710 24.953 1.00 72.81 91 SER A CA 1
ATOM 764 C C . SER A 1 91 ? -22.926 1.501 25.822 1.00 72.81 91 SER A C 1
ATOM 766 O O . SER A 1 91 ? -24.092 1.169 26.015 1.00 72.81 91 SER A O 1
ATOM 768 N N . THR A 1 92 ? -21.892 0.814 26.318 1.00 80.06 92 THR A N 1
ATOM 769 C CA . THR A 1 92 ? -22.045 -0.227 27.352 1.00 80.06 92 THR A CA 1
ATOM 770 C C . THR A 1 92 ? -21.159 0.139 28.553 1.00 80.06 92 THR A C 1
ATOM 772 O O . THR A 1 92 ? -19.990 -0.269 28.584 1.00 80.06 92 THR A O 1
ATOM 775 N N . PRO A 1 93 ? -21.666 0.959 29.499 1.00 69.44 93 PRO A N 1
ATOM 776 C CA . PRO A 1 93 ? -20.857 1.619 30.530 1.00 69.44 93 PRO A CA 1
ATOM 777 C C . PRO A 1 93 ? -20.149 0.648 31.478 1.00 69.44 93 PRO A C 1
ATOM 779 O O . PRO A 1 93 ? -18.987 0.856 31.822 1.00 69.44 93 PRO A O 1
ATOM 782 N N . ASP A 1 94 ? -20.817 -0.444 31.847 1.00 78.19 94 ASP A N 1
ATOM 783 C CA . ASP A 1 94 ? -20.308 -1.399 32.840 1.00 78.19 94 ASP A CA 1
ATOM 784 C C . ASP A 1 94 ? -19.248 -2.355 32.273 1.00 78.19 94 ASP A C 1
ATOM 786 O O . ASP A 1 94 ? -18.661 -3.165 32.992 1.00 78.19 94 ASP A O 1
ATOM 790 N N . LEU A 1 95 ? -18.975 -2.263 30.968 1.00 84.00 95 LEU A N 1
ATOM 791 C CA . LEU A 1 95 ? -18.083 -3.173 30.276 1.00 84.00 95 LEU A CA 1
ATOM 792 C C . LEU A 1 95 ? -16.732 -2.534 29.965 1.00 84.00 95 LEU A C 1
ATOM 794 O O . LEU A 1 95 ? -16.634 -1.592 29.174 1.00 84.00 95 LEU A O 1
ATOM 798 N N . LYS A 1 96 ? -15.662 -3.125 30.497 1.00 86.81 96 LYS A N 1
ATOM 799 C CA . LYS A 1 96 ? -14.285 -2.764 30.146 1.00 86.81 96 LYS A CA 1
ATOM 800 C C . LYS A 1 96 ? -13.840 -3.544 28.912 1.00 86.81 96 LYS A C 1
ATOM 802 O O . LYS A 1 96 ? -13.401 -4.683 29.015 1.00 86.81 96 LYS A O 1
ATOM 807 N N . TRP A 1 97 ? -13.963 -2.926 27.740 1.00 90.00 97 TRP A N 1
ATOM 808 C CA . TRP A 1 97 ? -13.394 -3.481 26.516 1.00 90.00 97 TRP A CA 1
ATOM 809 C C . TRP A 1 97 ? -11.933 -3.065 26.395 1.00 90.00 97 TRP A C 1
ATOM 811 O O . TRP A 1 97 ? -11.630 -1.882 26.254 1.00 90.00 97 TRP A O 1
ATOM 821 N N . GLU A 1 98 ? -11.027 -4.031 26.467 1.00 92.62 98 GLU A N 1
ATOM 822 C CA . GLU A 1 98 ? -9.593 -3.777 26.411 1.00 92.62 98 GLU A CA 1
ATOM 823 C C . GLU A 1 98 ? -8.950 -4.448 25.206 1.00 92.62 98 GLU A C 1
ATOM 825 O O . GLU A 1 98 ? -9.325 -5.547 24.792 1.00 92.62 98 GLU A O 1
ATOM 830 N N . VAL A 1 99 ? -7.949 -3.770 24.656 1.00 93.69 99 VAL A N 1
ATOM 831 C CA . VAL A 1 99 ? -7.145 -4.248 23.542 1.00 93.69 99 VAL A CA 1
ATOM 832 C C . VAL A 1 99 ? -5.668 -4.218 23.900 1.00 93.69 99 VAL A C 1
ATOM 834 O O . VAL A 1 99 ? -5.178 -3.272 24.517 1.00 93.69 99 VAL A O 1
ATOM 837 N N . LEU A 1 100 ? -4.948 -5.260 23.502 1.00 95.31 100 LEU A N 1
ATOM 838 C CA . LEU A 1 100 ? -3.494 -5.262 23.449 1.00 95.31 100 LEU A CA 1
ATOM 839 C C . LEU A 1 100 ? -3.079 -4.834 22.050 1.00 95.31 100 LEU A C 1
ATOM 841 O O . LEU A 1 100 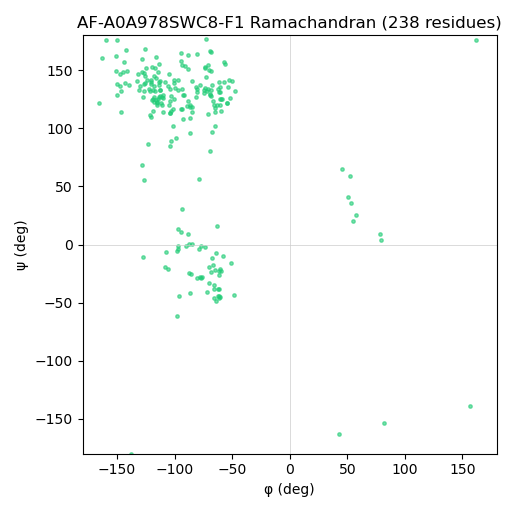? -3.552 -5.399 21.064 1.00 95.31 100 LEU A O 1
ATOM 845 N N . VAL A 1 101 ? -2.194 -3.852 21.974 1.00 94.25 101 VAL A N 1
ATOM 846 C CA . VAL A 1 101 ? -1.686 -3.337 20.707 1.00 94.25 101 VAL A CA 1
ATOM 847 C C . VAL A 1 101 ? -0.213 -3.686 20.603 1.00 94.25 101 VAL A C 1
ATOM 849 O O . VAL A 1 101 ? 0.565 -3.496 21.539 1.00 94.25 101 VAL A O 1
ATOM 852 N N . GLU A 1 102 ? 0.166 -4.202 19.447 1.00 93.75 102 GLU A N 1
ATOM 853 C CA . GLU A 1 102 ? 1.535 -4.487 19.047 1.00 93.75 102 GLU A CA 1
ATOM 854 C C . GLU A 1 102 ? 1.815 -3.760 17.727 1.00 93.75 102 GLU A C 1
ATOM 856 O O . GLU A 1 102 ? 0.902 -3.533 16.934 1.00 93.75 102 GLU A O 1
ATOM 861 N N . TYR A 1 103 ? 3.070 -3.408 17.471 1.00 90.38 103 TYR A N 1
ATOM 862 C CA . TYR A 1 103 ? 3.516 -2.884 16.180 1.00 90.38 103 TYR A CA 1
ATOM 863 C C . TYR A 1 103 ? 4.528 -3.832 15.550 1.00 90.38 103 TYR A C 1
ATOM 865 O O . TYR A 1 103 ? 5.231 -4.572 16.248 1.00 90.38 103 TYR A O 1
ATOM 873 N N . TYR A 1 104 ? 4.588 -3.831 14.224 1.00 86.69 104 TYR A N 1
ATOM 874 C CA . TYR A 1 104 ? 5.615 -4.568 13.506 1.00 86.69 104 TYR A CA 1
ATOM 875 C C . TYR A 1 104 ? 6.871 -3.707 13.371 1.00 86.69 104 TYR A C 1
ATOM 877 O O . TYR A 1 104 ? 6.844 -2.651 12.744 1.00 86.69 104 TYR A O 1
ATOM 885 N N . GLU A 1 105 ? 7.977 -4.168 13.949 1.00 83.06 105 GLU A N 1
ATOM 886 C CA . GLU A 1 105 ? 9.299 -3.575 13.759 1.00 83.06 105 GLU A CA 1
ATOM 887 C C . GLU A 1 105 ? 10.105 -4.473 12.814 1.00 83.06 105 GLU A C 1
ATOM 889 O O . GLU A 1 105 ? 10.393 -5.622 13.180 1.00 83.06 105 GLU A O 1
ATOM 894 N N . PRO A 1 106 ? 10.439 -4.021 11.593 1.00 67.75 106 PRO A N 1
ATOM 895 C CA . PRO A 1 106 ? 11.288 -4.797 10.701 1.00 67.75 106 PRO A CA 1
ATOM 896 C C . PRO A 1 106 ? 12.655 -4.998 11.366 1.00 67.75 106 PRO A C 1
ATOM 898 O O . PRO A 1 106 ? 13.241 -4.062 11.907 1.00 67.75 106 PRO A O 1
ATOM 901 N N . SER A 1 107 ? 13.152 -6.234 11.388 1.00 62.00 107 SER A N 1
ATOM 902 C CA . SER A 1 107 ? 14.495 -6.507 11.899 1.00 62.00 107 SER A CA 1
ATOM 903 C C . SER A 1 107 ? 15.526 -5.904 10.952 1.00 62.00 107 SER A C 1
ATOM 905 O O . SER A 1 107 ? 15.465 -6.127 9.745 1.00 62.00 107 SER A O 1
ATOM 907 N N . SER A 1 108 ? 16.507 -5.197 11.511 1.00 54.75 108 SER A N 1
ATOM 908 C CA . SER A 1 108 ? 17.619 -4.554 10.797 1.00 54.75 108 SER A CA 1
ATOM 909 C C . SER A 1 108 ? 18.481 -5.509 9.955 1.00 54.75 108 SER A C 1
ATOM 911 O O . SER A 1 108 ? 19.294 -5.052 9.160 1.00 54.75 108 SER A O 1
ATOM 913 N N . SER A 1 109 ? 18.297 -6.825 10.088 1.00 50.38 109 SER A N 1
ATOM 914 C CA . SER A 1 109 ? 18.971 -7.860 9.300 1.00 50.38 109 SER A CA 1
ATOM 915 C C . SER A 1 109 ? 18.304 -8.187 7.958 1.00 50.38 109 SER A C 1
ATOM 917 O O . SER A 1 109 ? 18.796 -9.066 7.259 1.00 50.38 109 SER A O 1
ATOM 919 N N . VAL A 1 110 ? 17.199 -7.530 7.584 1.00 49.62 110 VAL A N 1
ATOM 920 C CA . VAL A 1 110 ? 16.444 -7.878 6.368 1.00 49.62 110 VAL A CA 1
ATOM 921 C C . VAL A 1 110 ? 16.208 -6.642 5.498 1.00 49.62 110 VAL A C 1
ATOM 923 O O . VAL A 1 110 ? 15.090 -6.165 5.326 1.00 49.62 110 VAL A O 1
ATOM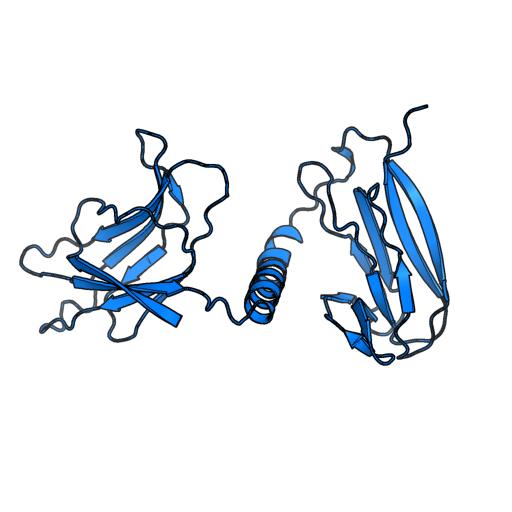 926 N N . ASN A 1 111 ? 17.290 -6.115 4.920 1.00 48.09 111 ASN A N 1
ATOM 927 C CA . ASN A 1 111 ? 17.204 -5.112 3.849 1.00 48.09 111 ASN A CA 1
ATOM 928 C C . ASN A 1 111 ? 16.431 -5.641 2.619 1.00 48.09 111 ASN A C 1
ATOM 930 O O . ASN A 1 111 ? 15.854 -4.851 1.876 1.00 48.09 111 ASN A O 1
ATOM 934 N N . GLU A 1 112 ? 16.346 -6.965 2.439 1.00 49.31 112 GLU A N 1
ATOM 935 C CA . GLU A 1 112 ? 15.519 -7.595 1.399 1.00 49.31 112 GLU A CA 1
ATOM 936 C C . GLU A 1 112 ? 14.007 -7.461 1.666 1.00 49.31 112 GLU A C 1
ATOM 938 O O . GLU A 1 112 ? 13.238 -7.269 0.727 1.00 49.31 112 GLU A O 1
ATOM 943 N N . ASP A 1 113 ? 13.563 -7.459 2.928 1.00 53.56 113 ASP A N 1
ATOM 944 C CA . ASP A 1 113 ? 12.136 -7.388 3.278 1.00 53.56 113 ASP A CA 1
ATOM 945 C C . ASP A 1 113 ? 11.601 -5.966 3.204 1.00 53.56 113 ASP A C 1
ATOM 947 O O . ASP A 1 113 ? 10.426 -5.779 2.908 1.00 53.56 113 ASP A O 1
ATOM 951 N N . PHE A 1 114 ? 12.437 -4.949 3.433 1.00 48.22 114 PHE A N 1
ATOM 952 C CA . PHE A 1 114 ? 12.004 -3.567 3.244 1.00 48.22 114 PHE A CA 1
ATOM 953 C C . PHE A 1 114 ? 11.856 -3.229 1.757 1.00 48.22 114 PHE A C 1
ATOM 955 O O . PHE A 1 114 ? 10.860 -2.624 1.368 1.00 48.22 114 PHE A O 1
ATOM 962 N N . ALA A 1 115 ? 12.783 -3.688 0.907 1.00 49.22 115 ALA A N 1
ATOM 963 C CA . ALA A 1 115 ? 12.645 -3.566 -0.542 1.00 49.22 115 ALA A CA 1
ATOM 964 C C . ALA A 1 115 ? 11.407 -4.326 -1.045 1.00 49.22 115 ALA A C 1
ATOM 966 O O . ALA A 1 115 ? 10.598 -3.755 -1.771 1.00 49.22 115 ALA A O 1
ATOM 967 N N . ASN A 1 116 ? 11.193 -5.564 -0.590 1.00 53.62 116 ASN A N 1
ATOM 968 C CA . ASN A 1 116 ? 9.999 -6.338 -0.933 1.00 53.62 116 ASN A CA 1
ATOM 969 C C . ASN A 1 116 ? 8.711 -5.727 -0.364 1.00 53.62 116 ASN A C 1
ATOM 971 O O . ASN A 1 116 ? 7.686 -5.761 -1.034 1.00 53.62 116 ASN A O 1
ATOM 975 N N . TYR A 1 117 ? 8.745 -5.124 0.826 1.00 56.94 117 TYR A N 1
ATOM 976 C CA . TYR A 1 117 ? 7.619 -4.384 1.398 1.00 56.94 117 TYR A CA 1
ATOM 977 C C . TYR A 1 117 ? 7.279 -3.158 0.555 1.00 56.94 117 TYR A C 1
ATOM 979 O O . TYR A 1 117 ? 6.117 -2.996 0.202 1.00 56.94 117 TYR A O 1
ATOM 987 N N . ILE A 1 118 ? 8.269 -2.339 0.179 1.00 54.84 118 ILE A N 1
ATOM 988 C CA . ILE A 1 118 ? 8.087 -1.179 -0.705 1.00 54.84 118 ILE A CA 1
ATOM 989 C C . ILE A 1 118 ? 7.559 -1.633 -2.071 1.00 54.84 118 ILE A C 1
ATOM 991 O O . ILE A 1 118 ? 6.604 -1.046 -2.562 1.00 54.84 118 ILE A O 1
ATOM 995 N N . ILE A 1 119 ? 8.123 -2.692 -2.663 1.00 56.53 119 ILE A N 1
ATOM 996 C CA . ILE A 1 119 ? 7.719 -3.232 -3.973 1.00 56.53 119 ILE A CA 1
ATOM 997 C C . ILE A 1 119 ? 6.296 -3.799 -3.927 1.00 56.53 119 ILE A C 1
ATOM 999 O O . ILE A 1 119 ? 5.491 -3.484 -4.802 1.00 56.53 119 ILE A O 1
ATOM 1003 N N . ASN A 1 120 ? 5.958 -4.590 -2.906 1.00 53.44 120 ASN A N 1
ATOM 1004 C CA . ASN A 1 120 ? 4.607 -5.120 -2.725 1.00 53.44 120 ASN A CA 1
ATOM 1005 C C . ASN A 1 120 ? 3.610 -3.990 -2.434 1.00 53.44 120 ASN A C 1
ATOM 1007 O O . ASN A 1 120 ? 2.540 -3.971 -3.026 1.00 53.44 120 ASN A O 1
ATOM 1011 N N . ARG A 1 121 ? 3.990 -2.971 -1.649 1.00 59.75 121 ARG A N 1
ATOM 1012 C CA . ARG A 1 121 ? 3.176 -1.759 -1.458 1.00 59.75 121 ARG A CA 1
ATOM 1013 C C . ARG A 1 121 ? 2.957 -0.983 -2.745 1.00 59.75 121 ARG A C 1
ATOM 1015 O O . ARG A 1 121 ? 1.851 -0.514 -2.985 1.00 59.75 121 ARG A O 1
ATOM 1022 N N . PHE A 1 122 ? 4.002 -0.806 -3.550 1.00 56.72 122 PHE A N 1
ATOM 1023 C CA . PHE A 1 122 ? 3.892 -0.120 -4.832 1.00 56.72 122 PHE A CA 1
ATOM 1024 C C . PHE A 1 122 ? 2.930 -0.897 -5.732 1.00 56.72 122 PHE A C 1
ATOM 1026 O O . PHE A 1 122 ? 2.020 -0.309 -6.301 1.00 56.72 122 PHE A O 1
ATOM 1033 N N . ARG A 1 123 ? 3.056 -2.228 -5.775 1.00 53.44 123 ARG A N 1
ATOM 1034 C CA . ARG A 1 123 ? 2.157 -3.126 -6.509 1.00 53.44 123 ARG A CA 1
ATOM 1035 C C . ARG A 1 123 ? 0.706 -3.062 -6.016 1.00 53.44 123 ARG A C 1
ATOM 1037 O O . ARG A 1 123 ? -0.189 -3.073 -6.850 1.00 53.44 123 ARG A O 1
ATOM 1044 N N . ASP A 1 124 ? 0.471 -2.943 -4.713 1.00 51.19 124 ASP A N 1
ATOM 1045 C CA . ASP A 1 124 ? -0.877 -2.860 -4.131 1.00 51.19 124 ASP A CA 1
ATOM 1046 C C . ASP A 1 124 ? -1.530 -1.480 -4.326 1.00 51.19 124 ASP A C 1
ATOM 1048 O O . ASP A 1 124 ? -2.754 -1.372 -4.404 1.00 51.19 124 ASP A O 1
ATOM 1052 N N . LEU A 1 125 ? -0.728 -0.415 -4.429 1.00 53.03 125 LEU A N 1
ATOM 1053 C CA . LEU A 1 125 ? -1.201 0.949 -4.690 1.00 53.03 125 LEU A CA 1
ATOM 1054 C C . LEU A 1 125 ? -1.333 1.261 -6.190 1.00 53.03 125 LEU A C 1
ATOM 1056 O O . LEU A 1 125 ? -2.131 2.116 -6.565 1.00 53.03 125 LEU A O 1
ATOM 1060 N N . MET A 1 126 ? -0.599 0.558 -7.057 1.00 51.28 126 MET A N 1
ATOM 1061 C CA . MET A 1 126 ? -0.650 0.696 -8.520 1.00 51.28 126 MET A CA 1
ATOM 1062 C C . MET A 1 126 ? -2.081 0.680 -9.104 1.00 51.28 126 MET A C 1
ATOM 1064 O O . MET A 1 126 ? -2.369 1.552 -9.923 1.00 51.28 126 MET A O 1
ATOM 1068 N N . PRO A 1 127 ? -3.009 -0.200 -8.668 1.00 51.16 127 PRO A N 1
ATOM 1069 C CA . PRO A 1 127 ? -4.397 -0.209 -9.137 1.00 51.16 127 PRO A CA 1
ATOM 1070 C C . PRO A 1 127 ? -5.184 1.082 -8.851 1.00 51.16 127 PRO A C 1
ATOM 1072 O O . PRO A 1 127 ? -6.135 1.409 -9.562 1.00 51.16 127 PRO A O 1
ATOM 1075 N N . LEU A 1 128 ? -4.807 1.827 -7.804 1.00 49.28 128 LEU A N 1
ATOM 1076 C CA . LEU A 1 128 ? -5.429 3.111 -7.461 1.00 49.28 128 LEU A CA 1
ATOM 1077 C C . LEU A 1 128 ? -4.927 4.240 -8.370 1.00 49.28 128 LEU A C 1
ATOM 1079 O O . LEU A 1 128 ? -5.670 5.180 -8.639 1.00 49.28 128 LEU A O 1
ATOM 1083 N N . PHE A 1 129 ? -3.700 4.123 -8.883 1.00 50.91 129 PHE A N 1
ATOM 1084 C CA . PHE A 1 129 ? -3.116 5.067 -9.836 1.00 50.91 129 PHE A CA 1
ATOM 1085 C C . PHE A 1 129 ? -3.475 4.749 -11.293 1.00 50.91 129 PHE A C 1
ATOM 1087 O O . PHE A 1 129 ? -3.547 5.664 -12.104 1.00 50.91 129 PHE A O 1
ATOM 1094 N N . THR A 1 130 ? -3.785 3.494 -11.637 1.00 44.66 130 THR A N 1
ATOM 1095 C CA . THR A 1 130 ? -4.212 3.119 -13.002 1.00 44.66 130 THR A CA 1
ATOM 1096 C C . THR A 1 130 ? -5.565 3.701 -13.417 1.00 44.66 130 THR A C 1
ATOM 1098 O O . THR A 1 130 ? -5.847 3.757 -14.608 1.00 44.66 130 THR A O 1
ATOM 1101 N N . ASN A 1 131 ? -6.392 4.162 -12.470 1.00 42.22 131 ASN A N 1
ATOM 1102 C CA . ASN A 1 131 ? -7.684 4.799 -12.766 1.00 42.22 131 ASN A CA 1
ATOM 1103 C C . ASN A 1 131 ? -7.632 6.333 -12.782 1.00 42.22 131 ASN A C 1
ATOM 1105 O O . ASN A 1 131 ? -8.645 6.976 -13.053 1.00 42.22 131 ASN A O 1
ATOM 1109 N N . VAL A 1 132 ? -6.471 6.931 -12.507 1.00 42.72 132 VAL A N 1
ATOM 1110 C CA . VAL A 1 132 ? -6.268 8.368 -12.677 1.00 42.72 132 VAL A CA 1
ATOM 1111 C C . VAL A 1 132 ? -5.475 8.552 -13.959 1.00 42.72 132 VAL A C 1
ATOM 1113 O O . VAL A 1 132 ? -4.250 8.584 -13.952 1.00 42.72 132 VAL A O 1
ATOM 1116 N N . SER A 1 133 ? -6.178 8.675 -15.085 1.00 39.50 133 SER A N 1
ATOM 1117 C CA . SER A 1 133 ? -5.579 9.216 -16.301 1.00 39.50 133 SER A CA 1
ATOM 1118 C C . SER A 1 133 ? -5.313 10.706 -16.067 1.00 39.50 133 SER A C 1
ATOM 1120 O O . SER A 1 133 ? -6.110 11.569 -16.448 1.00 39.50 133 SER A O 1
ATOM 1122 N N . THR A 1 134 ? -4.226 11.043 -15.377 1.00 41.78 134 THR A N 1
ATOM 1123 C CA . THR A 1 134 ? -3.698 12.402 -15.422 1.00 41.78 134 THR A CA 1
ATOM 1124 C C . THR A 1 134 ? -3.248 12.633 -16.850 1.00 41.78 134 THR A C 1
ATOM 1126 O O . THR A 1 134 ? -2.208 12.143 -17.282 1.00 41.78 134 THR A O 1
ATOM 1129 N N . SER A 1 135 ? -4.071 13.352 -17.613 1.00 42.97 135 SER A N 1
ATOM 1130 C CA . SER A 1 135 ? -3.682 13.781 -18.947 1.00 42.97 135 SER A CA 1
ATOM 1131 C C . SER A 1 135 ? -2.352 14.533 -18.816 1.00 42.97 135 SER A C 1
ATOM 1133 O O . SER A 1 135 ? -2.254 15.527 -18.081 1.00 42.97 135 SER A O 1
ATOM 1135 N N . LEU A 1 136 ? -1.331 14.049 -19.527 1.00 46.91 136 LEU A N 1
ATOM 1136 C CA . LEU A 1 136 ? 0.002 14.658 -19.633 1.00 46.91 136 LEU A CA 1
ATOM 1137 C C . LEU A 1 136 ? -0.055 16.152 -20.017 1.00 46.91 136 LEU A C 1
ATOM 1139 O O . LEU A 1 136 ? 0.916 16.873 -19.806 1.00 46.91 136 LEU A O 1
ATOM 1143 N N . ALA A 1 137 ? -1.201 16.643 -20.512 1.00 46.28 137 ALA A N 1
ATOM 1144 C CA . ALA A 1 137 ? -1.430 18.033 -20.898 1.00 46.28 137 ALA A CA 1
ATOM 1145 C C . ALA A 1 137 ? -1.353 19.054 -19.744 1.00 46.28 137 ALA A C 1
ATOM 1147 O O . ALA A 1 137 ? -1.391 20.255 -20.001 1.00 46.28 137 ALA A O 1
ATOM 1148 N N . THR A 1 138 ? -1.235 18.617 -18.485 1.00 46.38 138 THR A N 1
ATOM 1149 C CA . THR A 1 138 ? -1.173 19.530 -17.323 1.00 46.38 138 THR A CA 1
ATOM 1150 C C . THR A 1 138 ? 0.253 19.824 -16.843 1.00 46.38 138 THR A C 1
ATOM 1152 O O . THR A 1 138 ? 0.452 20.631 -15.934 1.00 46.38 138 THR A O 1
ATOM 1155 N N . ILE A 1 139 ? 1.265 19.191 -17.442 1.00 52.22 139 ILE A N 1
ATOM 1156 C CA . ILE A 1 139 ? 2.661 19.340 -17.031 1.00 52.22 139 ILE A CA 1
ATOM 1157 C C . ILE A 1 139 ? 3.276 20.552 -17.753 1.00 52.22 139 ILE A C 1
ATOM 1159 O O . ILE A 1 139 ? 3.367 20.575 -18.975 1.00 52.22 139 ILE A O 1
ATOM 1163 N N . LYS A 1 140 ? 3.743 21.554 -16.990 1.00 52.78 140 LYS A N 1
ATOM 1164 C CA . LYS A 1 140 ? 4.389 22.813 -17.446 1.00 52.78 140 LYS A CA 1
ATOM 1165 C C . LYS A 1 140 ? 5.725 22.642 -18.208 1.00 52.78 140 LYS A C 1
ATOM 1167 O O . LYS A 1 140 ? 6.482 23.603 -18.335 1.00 52.78 140 LYS A O 1
ATOM 1172 N N . TYR A 1 141 ? 6.056 21.445 -18.680 1.00 57.81 141 TYR A N 1
ATOM 1173 C CA . TYR A 1 141 ? 7.321 21.159 -19.352 1.00 57.81 141 TYR A CA 1
ATOM 1174 C C . TYR A 1 141 ? 7.093 20.945 -20.849 1.00 57.81 141 TYR A C 1
ATOM 1176 O O . TYR A 1 141 ? 6.150 20.266 -21.246 1.00 57.81 141 TYR A O 1
ATOM 1184 N N . ASN A 1 142 ? 7.996 21.473 -21.681 1.00 65.88 142 ASN A N 1
ATOM 1185 C CA . ASN A 1 142 ? 8.089 21.068 -23.082 1.00 65.88 142 ASN A CA 1
ATOM 1186 C C . ASN A 1 142 ? 8.582 19.615 -23.120 1.00 65.88 142 ASN A C 1
ATOM 1188 O O . ASN A 1 142 ? 9.778 19.351 -22.965 1.00 65.88 142 ASN A O 1
ATOM 1192 N N . LEU A 1 143 ? 7.645 18.677 -23.248 1.00 76.31 143 LEU A N 1
ATOM 1193 C CA . LEU A 1 143 ? 7.940 17.254 -23.356 1.00 76.31 143 LEU A CA 1
ATOM 1194 C C . LEU A 1 143 ? 8.330 16.921 -24.796 1.00 76.31 143 LEU A C 1
ATOM 1196 O O . LEU A 1 143 ? 7.596 17.223 -25.734 1.00 76.31 143 LEU A O 1
ATOM 1200 N N . ILE A 1 144 ? 9.482 16.278 -24.958 1.00 80.88 144 ILE A N 1
ATOM 1201 C CA . ILE A 1 144 ? 9.974 1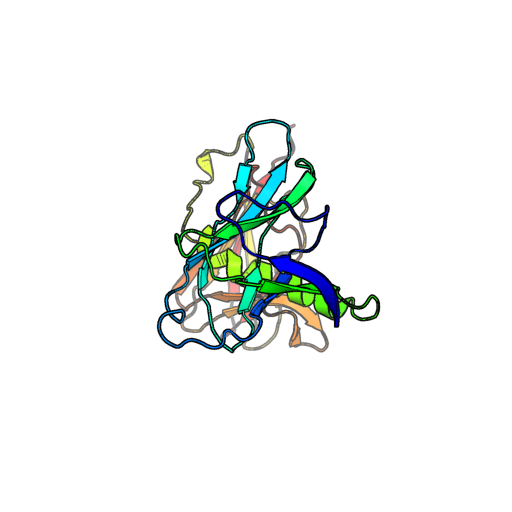5.793 -26.245 1.00 80.88 144 ILE A CA 1
ATOM 1202 C C . ILE A 1 144 ? 9.747 14.278 -26.283 1.00 80.88 144 ILE A C 1
ATOM 1204 O O . ILE A 1 144 ? 10.346 13.570 -25.466 1.00 80.88 144 ILE A O 1
ATOM 1208 N N . PRO A 1 145 ? 8.888 13.766 -27.185 1.00 87.44 145 PRO A N 1
ATOM 1209 C CA . PRO A 1 145 ? 8.737 12.333 -27.379 1.00 87.44 145 PRO A CA 1
ATOM 1210 C C . PRO A 1 145 ? 9.943 11.774 -28.142 1.00 87.44 145 PRO A C 1
ATOM 1212 O O . PRO A 1 145 ? 10.317 12.279 -29.201 1.00 87.44 145 PRO A O 1
ATOM 1215 N N . VAL A 1 146 ? 10.529 10.700 -27.625 1.00 88.56 146 VAL A N 1
ATOM 1216 C CA . VAL A 1 146 ? 11.614 9.945 -28.252 1.00 88.56 146 VAL A CA 1
ATOM 1217 C C . VAL A 1 146 ? 11.146 8.509 -28.434 1.00 88.56 146 VAL A C 1
ATOM 1219 O O . VAL A 1 146 ? 10.953 7.773 -27.467 1.00 88.56 146 VAL A O 1
ATOM 1222 N N . SER A 1 147 ? 10.953 8.112 -29.690 1.00 91.12 147 SER A N 1
ATOM 1223 C CA . SER A 1 147 ? 10.594 6.739 -30.039 1.00 91.12 147 SER A CA 1
ATOM 1224 C C . SER A 1 147 ? 11.854 5.902 -30.228 1.00 91.12 147 SER A C 1
ATOM 1226 O O . SER A 1 147 ? 12.696 6.223 -31.066 1.00 91.12 147 SER A O 1
ATOM 1228 N N . THR A 1 148 ? 11.962 4.805 -29.486 1.00 90.81 148 THR A N 1
ATOM 1229 C CA . THR A 1 148 ? 13.050 3.829 -29.594 1.00 90.81 148 THR A CA 1
ATOM 1230 C C . THR A 1 148 ? 12.480 2.482 -30.014 1.00 90.81 148 THR A C 1
ATOM 1232 O O . THR A 1 148 ? 11.490 2.015 -29.456 1.00 90.81 148 THR A O 1
ATOM 1235 N N . THR A 1 149 ? 13.104 1.852 -31.009 1.00 90.31 149 THR A N 1
ATOM 1236 C CA . THR A 1 149 ? 12.780 0.482 -31.424 1.00 90.31 149 THR A CA 1
ATOM 1237 C C . THR A 1 149 ? 13.847 -0.468 -30.898 1.00 90.31 149 THR A C 1
ATOM 1239 O O . THR A 1 149 ? 15.035 -0.257 -31.135 1.00 90.31 149 THR A O 1
ATOM 1242 N N . VAL A 1 150 ? 13.429 -1.521 -30.203 1.00 92.38 150 VAL A N 1
ATOM 1243 C CA . VAL A 1 150 ? 14.318 -2.511 -29.588 1.00 92.38 150 VAL A CA 1
ATOM 1244 C C . VAL A 1 150 ? 14.085 -3.868 -30.228 1.00 92.38 150 VAL A C 1
ATOM 1246 O O . VAL A 1 150 ? 12.961 -4.368 -30.247 1.00 92.38 150 VAL A O 1
ATOM 1249 N N . ALA A 1 151 ? 15.150 -4.476 -30.747 1.00 91.94 151 ALA A N 1
ATOM 1250 C CA . ALA A 1 151 ? 15.104 -5.849 -31.229 1.00 91.94 151 ALA A CA 1
ATOM 1251 C C . ALA A 1 151 ? 15.002 -6.818 -30.045 1.00 91.94 151 ALA A C 1
ATOM 1253 O O . ALA A 1 151 ? 15.758 -6.725 -29.079 1.00 91.94 151 ALA A O 1
ATOM 1254 N N . VAL A 1 152 ? 14.073 -7.763 -30.138 1.00 92.50 152 VAL A N 1
ATOM 1255 C CA . VAL A 1 152 ? 13.776 -8.730 -29.085 1.00 92.50 152 VAL A CA 1
ATOM 1256 C C . VAL A 1 152 ? 13.827 -10.155 -29.614 1.00 92.50 152 VAL A C 1
ATOM 1258 O O . VAL A 1 152 ? 13.483 -10.425 -30.766 1.00 92.50 152 VAL A O 1
ATOM 1261 N N . VAL A 1 153 ? 14.237 -11.081 -28.751 1.00 90.88 153 VAL A N 1
ATOM 1262 C CA . VAL A 1 153 ? 14.244 -12.520 -29.024 1.00 90.88 153 VAL A CA 1
ATOM 1263 C C . VAL A 1 153 ? 13.336 -13.200 -28.013 1.00 90.88 153 VAL A C 1
ATOM 1265 O O . VAL A 1 153 ? 13.436 -12.931 -26.817 1.00 90.88 153 VAL A O 1
ATOM 1268 N N . ASN A 1 154 ? 12.466 -14.086 -28.497 1.00 90.75 154 ASN A N 1
ATOM 1269 C CA . ASN A 1 154 ? 11.486 -14.793 -27.681 1.00 90.75 154 ASN A CA 1
ATOM 1270 C C . ASN A 1 154 ? 12.121 -15.389 -26.415 1.00 90.75 154 ASN A C 1
ATOM 1272 O O . ASN A 1 154 ? 13.153 -16.059 -26.492 1.00 90.75 154 ASN A O 1
ATOM 1276 N N . ASN A 1 155 ? 11.484 -15.160 -25.264 1.00 89.62 155 ASN A N 1
ATOM 1277 C CA . ASN A 1 155 ? 11.899 -15.640 -23.946 1.00 89.62 155 ASN A CA 1
ATOM 1278 C C . ASN A 1 155 ? 13.333 -15.263 -23.532 1.00 89.62 155 ASN A C 1
ATOM 1280 O O . ASN A 1 155 ? 13.896 -15.883 -22.631 1.00 89.62 155 ASN A O 1
ATOM 1284 N N . THR A 1 156 ? 13.923 -14.242 -24.152 1.00 94.06 156 THR A N 1
ATOM 1285 C CA . THR A 1 156 ? 15.232 -13.709 -23.765 1.00 94.06 156 THR A CA 1
ATOM 1286 C C . THR A 1 156 ? 15.037 -12.319 -23.168 1.00 94.06 156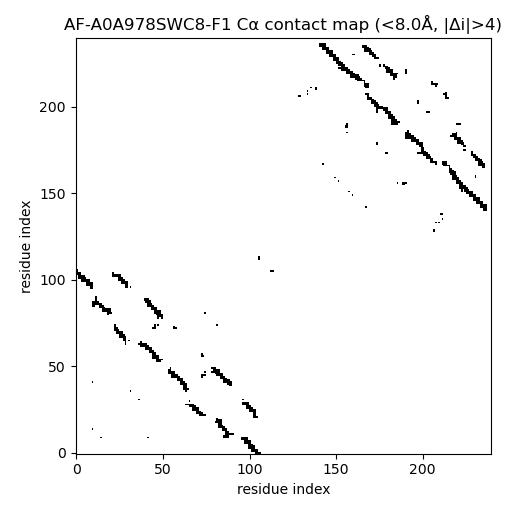 THR A C 1
ATOM 1288 O O . THR A 1 156 ? 14.511 -11.449 -23.860 1.00 94.06 156 THR A O 1
ATOM 1291 N N . PRO A 1 157 ? 15.419 -12.082 -21.901 1.00 94.81 157 PRO A N 1
ATOM 1292 C CA . PRO A 1 157 ? 15.354 -10.752 -21.314 1.00 94.81 157 PRO A CA 1
ATOM 1293 C C . PRO A 1 157 ? 16.228 -9.753 -22.082 1.00 94.81 157 PRO A C 1
ATOM 1295 O O . PRO A 1 157 ? 17.401 -10.021 -22.337 1.00 94.81 157 PRO A O 1
ATOM 1298 N N . VAL A 1 158 ? 15.678 -8.588 -22.418 1.00 94.88 158 VAL A N 1
ATOM 1299 C CA . VAL A 1 158 ? 16.385 -7.517 -23.139 1.00 94.88 158 VAL A CA 1
ATOM 1300 C C . VAL A 1 158 ? 16.160 -6.183 -22.435 1.00 94.88 158 VAL A C 1
ATOM 1302 O O . VAL A 1 158 ? 15.099 -5.948 -21.856 1.00 94.88 158 VAL A O 1
ATOM 1305 N N . LEU A 1 159 ? 17.160 -5.298 -22.473 1.00 94.81 159 LEU A N 1
ATOM 1306 C CA . LEU A 1 159 ? 16.995 -3.905 -22.059 1.00 94.81 159 LEU A CA 1
ATOM 1307 C C . LEU A 1 159 ? 16.015 -3.214 -23.006 1.00 94.81 159 LEU A C 1
ATOM 1309 O O . LEU A 1 159 ? 16.313 -3.029 -24.181 1.00 94.81 159 LEU A O 1
ATOM 1313 N N . LEU A 1 160 ? 14.859 -2.829 -22.479 1.00 93.88 160 LEU A N 1
ATOM 1314 C CA . LEU A 1 160 ? 13.820 -2.165 -23.249 1.00 93.88 160 LEU A CA 1
ATOM 1315 C C . LEU A 1 160 ? 14.051 -0.649 -23.291 1.00 93.88 160 LEU A C 1
ATOM 1317 O O . LEU A 1 160 ? 13.905 -0.025 -24.335 1.00 93.88 160 LEU A O 1
ATOM 1321 N N . ILE A 1 161 ? 14.441 -0.053 -22.165 1.00 94.06 161 ILE A N 1
ATOM 1322 C CA . ILE A 1 161 ? 14.842 1.352 -22.107 1.00 94.06 161 ILE A CA 1
ATOM 1323 C C . ILE A 1 161 ? 15.873 1.571 -20.998 1.00 94.06 161 ILE A C 1
ATOM 1325 O O . ILE A 1 161 ? 15.760 1.015 -19.904 1.00 94.06 161 ILE A O 1
ATOM 1329 N N . ALA A 1 162 ? 16.900 2.373 -21.287 1.00 93.38 162 ALA A N 1
ATOM 1330 C CA . ALA A 1 162 ? 17.945 2.726 -20.328 1.00 93.38 162 ALA A CA 1
ATOM 1331 C C . ALA A 1 162 ? 17.413 3.641 -19.210 1.00 93.38 162 ALA A C 1
ATOM 1333 O O . ALA A 1 162 ? 16.323 4.195 -19.311 1.00 93.38 162 ALA A O 1
ATOM 1334 N N . ALA A 1 163 ? 18.179 3.815 -18.134 1.00 91.00 163 ALA A N 1
ATOM 1335 C CA . ALA A 1 163 ? 17.844 4.804 -17.113 1.00 91.00 163 ALA A CA 1
ATOM 1336 C C . ALA A 1 163 ? 17.990 6.233 -17.670 1.00 91.00 163 ALA A C 1
ATOM 1338 O O . ALA A 1 163 ? 18.972 6.535 -18.347 1.00 91.00 163 ALA A O 1
ATOM 1339 N N . ASN A 1 164 ? 17.034 7.111 -17.365 1.00 88.88 164 ASN A N 1
ATOM 1340 C CA . ASN A 1 164 ? 17.024 8.507 -17.792 1.00 88.88 164 ASN A CA 1
ATOM 1341 C C . ASN A 1 164 ? 16.383 9.396 -16.712 1.00 88.88 164 ASN A C 1
ATOM 1343 O O . ASN A 1 164 ? 15.184 9.315 -16.446 1.00 88.88 164 ASN A O 1
ATOM 1347 N N . THR A 1 165 ? 17.176 10.281 -16.103 1.00 87.44 165 THR A N 1
ATOM 1348 C CA . THR A 1 165 ? 16.731 11.203 -15.039 1.00 87.44 165 THR A CA 1
ATOM 1349 C C . THR A 1 165 ? 15.788 12.306 -15.538 1.00 87.44 165 THR A C 1
ATOM 1351 O O . THR A 1 165 ? 15.042 12.896 -14.751 1.00 87.44 165 THR A O 1
ATOM 1354 N N . LEU A 1 166 ? 15.782 12.573 -16.846 1.00 86.38 166 LEU A N 1
ATOM 1355 C CA . LEU A 1 166 ? 14.918 13.563 -17.493 1.00 86.38 166 LEU A CA 1
ATOM 1356 C C . LEU A 1 166 ? 13.579 12.981 -17.955 1.00 86.38 166 LEU A C 1
ATOM 1358 O O . LEU A 1 166 ? 12.744 13.730 -18.467 1.00 86.38 166 LEU A O 1
ATOM 1362 N N . ARG A 1 167 ? 13.347 11.678 -17.750 1.00 88.25 167 ARG A N 1
ATOM 1363 C CA . ARG A 1 167 ? 12.084 11.029 -18.097 1.00 88.25 167 ARG A CA 1
ATOM 1364 C C . ARG A 1 167 ? 10.926 11.626 -17.296 1.00 88.25 167 ARG A C 1
ATOM 1366 O O . ARG A 1 167 ? 11.012 11.818 -16.079 1.00 88.25 167 ARG A O 1
ATOM 1373 N N . ARG A 1 168 ? 9.832 11.910 -17.995 1.00 86.50 168 ARG A N 1
ATOM 1374 C CA . ARG A 1 168 ? 8.558 12.416 -17.455 1.00 86.50 168 ARG A CA 1
ATOM 1375 C C . ARG A 1 168 ? 7.353 11.582 -17.892 1.00 86.50 168 ARG A C 1
ATOM 1377 O O . ARG A 1 168 ? 6.277 11.739 -17.334 1.00 86.50 168 ARG A O 1
ATOM 1384 N N . GLY A 1 169 ? 7.530 10.675 -18.849 1.00 88.62 169 GLY A N 1
ATOM 1385 C CA . GLY A 1 169 ? 6.518 9.700 -19.243 1.00 88.62 169 GLY A CA 1
ATOM 1386 C C . GLY A 1 169 ? 7.128 8.557 -20.045 1.00 88.62 169 GLY A C 1
ATOM 1387 O O . GLY A 1 169 ? 8.231 8.682 -20.584 1.00 88.62 169 GLY A O 1
ATOM 1388 N N . LEU A 1 170 ? 6.416 7.437 -20.112 1.00 90.94 170 LEU A N 1
ATOM 1389 C CA . LEU A 1 170 ? 6.817 6.271 -20.889 1.00 90.94 170 LEU A CA 1
ATOM 1390 C C . LEU A 1 170 ? 5.579 5.521 -21.365 1.00 90.94 170 LEU A C 1
ATOM 1392 O O . LEU A 1 170 ? 4.740 5.153 -20.546 1.00 90.94 170 LEU A O 1
ATOM 1396 N N . THR A 1 171 ? 5.517 5.245 -22.660 1.00 91.69 171 THR A N 1
ATOM 1397 C CA . THR A 1 171 ? 4.506 4.380 -23.264 1.00 91.69 171 THR A CA 1
ATOM 1398 C C . THR A 1 171 ? 5.201 3.187 -23.905 1.00 91.69 171 THR A C 1
ATOM 1400 O O . THR A 1 171 ? 6.110 3.350 -24.720 1.00 91.69 171 THR A O 1
ATOM 1403 N N . ILE A 1 172 ? 4.785 1.980 -23.529 1.00 92.38 172 ILE A N 1
ATOM 1404 C CA . ILE A 1 172 ? 5.294 0.719 -24.076 1.00 92.38 172 ILE A CA 1
ATOM 1405 C C . ILE A 1 172 ? 4.148 0.029 -24.801 1.00 92.38 172 ILE A C 1
ATOM 1407 O O . ILE A 1 172 ? 3.137 -0.305 -24.185 1.00 92.38 172 ILE A O 1
ATOM 1411 N N . GLU A 1 173 ? 4.311 -0.216 -26.095 1.00 89.75 173 GLU A N 1
ATOM 1412 C CA . GLU A 1 173 ? 3.327 -0.948 -26.886 1.00 89.75 173 GLU A CA 1
ATOM 1413 C C . GLU A 1 173 ? 3.676 -2.440 -26.935 1.00 89.75 173 GLU A C 1
ATOM 1415 O O . GLU A 1 173 ? 4.820 -2.823 -27.191 1.00 89.75 173 GLU A O 1
ATOM 1420 N N . ASN A 1 174 ? 2.676 -3.295 -26.718 1.00 90.00 174 ASN A N 1
ATOM 1421 C CA . ASN A 1 174 ? 2.731 -4.716 -27.029 1.00 90.00 174 ASN A CA 1
ATOM 1422 C C . ASN A 1 174 ? 2.024 -4.976 -28.368 1.00 90.00 174 ASN A C 1
ATOM 1424 O O . ASN A 1 174 ? 0.827 -5.267 -28.372 1.00 90.00 174 ASN A O 1
ATOM 1428 N N . PRO A 1 175 ? 2.731 -4.955 -29.511 1.00 86.12 175 PRO A N 1
ATOM 1429 C CA . PRO A 1 175 ? 2.118 -5.240 -30.811 1.00 86.12 175 PRO A CA 1
ATOM 1430 C C . PRO A 1 175 ? 1.798 -6.733 -31.006 1.00 86.12 175 PRO A C 1
ATOM 1432 O O . PRO A 1 175 ? 1.302 -7.155 -32.051 1.00 86.12 175 PRO A O 1
ATOM 1435 N N . THR A 1 176 ? 2.135 -7.572 -30.030 1.00 84.56 176 THR A N 1
ATOM 1436 C CA . THR A 1 176 ? 2.241 -9.017 -30.195 1.00 84.56 176 THR A CA 1
ATOM 1437 C C . THR A 1 176 ? 0.943 -9.715 -29.792 1.00 84.56 176 THR A C 1
ATOM 1439 O O . THR A 1 176 ? 0.064 -9.136 -29.154 1.00 84.56 176 THR A O 1
ATOM 1442 N N . ASN A 1 177 ? 0.796 -10.983 -30.181 1.00 86.62 177 ASN A N 1
ATOM 1443 C CA . ASN A 1 177 ? -0.327 -11.833 -29.771 1.00 86.62 177 ASN A CA 1
ATOM 1444 C C . ASN A 1 177 ? -0.063 -12.586 -28.454 1.00 86.62 177 ASN A C 1
ATOM 1446 O O . ASN A 1 177 ? -0.839 -13.471 -28.097 1.00 86.62 177 ASN A O 1
ATOM 1450 N N . LYS A 1 178 ? 1.029 -12.263 -27.757 1.00 89.06 178 LYS A N 1
ATOM 1451 C CA . LYS A 1 178 ? 1.436 -12.882 -26.498 1.00 89.06 178 LYS A CA 1
ATOM 1452 C C . LYS A 1 178 ? 1.704 -11.817 -25.445 1.00 89.06 178 LYS A C 1
ATOM 1454 O O . LYS A 1 178 ? 1.907 -10.645 -25.748 1.00 89.06 178 LYS A O 1
ATOM 1459 N N . GLU A 1 179 ? 1.668 -12.235 -24.194 1.00 89.62 179 GLU A N 1
ATOM 1460 C CA . GLU A 1 179 ? 2.006 -11.361 -23.079 1.00 89.62 179 GLU A CA 1
ATOM 1461 C C . GLU A 1 179 ? 3.500 -11.029 -23.098 1.00 89.62 179 GLU A C 1
ATOM 1463 O O . GLU A 1 179 ? 4.341 -11.817 -23.546 1.00 89.62 179 GLU A O 1
ATOM 1468 N N . MET A 1 180 ? 3.823 -9.836 -22.613 1.00 92.56 180 MET A N 1
ATOM 1469 C CA . MET A 1 180 ? 5.194 -9.410 -22.361 1.00 92.56 180 MET A CA 1
ATOM 1470 C C . MET A 1 180 ? 5.331 -9.070 -20.892 1.00 92.56 180 MET A C 1
ATOM 1472 O O . MET A 1 180 ? 4.448 -8.440 -20.319 1.00 92.56 180 MET A O 1
ATOM 1476 N N . ILE A 1 181 ? 6.450 -9.447 -20.287 1.00 94.44 181 ILE A N 1
ATOM 1477 C CA . ILE A 1 181 ? 6.692 -9.193 -18.869 1.00 94.44 181 ILE A CA 1
ATOM 1478 C C . ILE A 1 181 ? 7.778 -8.130 -18.756 1.00 94.44 181 ILE A C 1
ATOM 1480 O O . ILE A 1 181 ? 8.866 -8.299 -19.301 1.00 94.44 181 ILE A O 1
ATOM 1484 N N . LEU A 1 182 ? 7.508 -7.050 -18.034 1.00 93.88 182 LEU A N 1
ATOM 1485 C CA . LEU A 1 182 ? 8.489 -6.028 -17.692 1.00 93.88 182 LEU A CA 1
ATOM 1486 C C . LEU A 1 182 ? 9.174 -6.340 -16.361 1.00 93.88 182 LEU A C 1
ATOM 1488 O O . LEU A 1 182 ? 8.598 -6.980 -15.479 1.00 93.88 182 LEU A O 1
ATOM 1492 N N . GLY A 1 183 ? 10.394 -5.847 -16.185 1.00 92.75 183 GLY A N 1
ATOM 1493 C CA . GLY A 1 183 ? 11.138 -5.916 -14.929 1.00 92.75 183 GLY A CA 1
ATOM 1494 C C . GLY A 1 183 ? 12.242 -4.867 -14.866 1.00 92.75 183 GLY A C 1
ATOM 1495 O O . GLY A 1 183 ? 12.478 -4.141 -15.830 1.00 92.75 183 GLY A O 1
ATOM 1496 N N . PHE A 1 184 ? 12.923 -4.785 -13.726 1.00 90.62 184 PHE A N 1
ATOM 1497 C CA . PHE A 1 184 ? 13.907 -3.725 -13.457 1.00 90.62 184 PHE A CA 1
ATOM 1498 C C . PHE A 1 184 ? 15.359 -4.200 -13.476 1.00 90.62 184 PHE A C 1
ATOM 1500 O O . PHE A 1 184 ? 16.274 -3.383 -13.407 1.00 90.62 184 PHE A O 1
ATOM 1507 N N . GLN A 1 185 ? 15.593 -5.509 -13.587 1.00 90.00 185 GLN A N 1
ATOM 1508 C CA . GLN A 1 185 ? 16.941 -6.062 -13.584 1.00 90.00 185 GLN A CA 1
ATOM 1509 C C . GLN A 1 185 ? 17.020 -7.363 -14.388 1.00 90.00 185 GLN A C 1
ATOM 1511 O O . GLN A 1 185 ? 16.073 -8.146 -14.435 1.00 90.00 185 GLN A O 1
ATOM 1516 N N . ILE A 1 186 ? 18.186 -7.624 -14.979 1.00 89.38 186 ILE A N 1
ATOM 1517 C CA . ILE A 1 186 ? 18.554 -8.939 -15.514 1.00 89.38 186 ILE A CA 1
ATOM 1518 C C . ILE A 1 186 ? 19.701 -9.495 -14.670 1.00 89.38 186 ILE A C 1
ATOM 1520 O O . ILE A 1 186 ? 20.681 -8.800 -14.406 1.00 89.38 186 ILE A O 1
ATOM 1524 N N . SER A 1 187 ? 19.590 -10.758 -14.266 1.00 90.50 187 SER A N 1
ATOM 1525 C CA . SER A 1 187 ? 20.688 -11.529 -13.674 1.00 90.50 187 SER A CA 1
ATOM 1526 C C . SER A 1 187 ? 20.645 -12.947 -14.223 1.00 90.50 187 SER A C 1
ATOM 1528 O O . SER A 1 187 ? 19.561 -13.514 -14.359 1.00 90.50 187 SER A O 1
ATOM 1530 N N . ASN A 1 188 ? 21.803 -13.511 -14.574 1.00 87.56 188 ASN A N 1
ATOM 1531 C CA . ASN A 1 188 ? 21.922 -14.855 -15.155 1.00 87.56 188 ASN A CA 1
ATOM 1532 C C . ASN A 1 188 ? 20.985 -15.096 -16.354 1.00 87.56 188 ASN A C 1
ATOM 1534 O O . ASN A 1 188 ? 20.372 -16.154 -16.471 1.00 87.56 188 ASN A O 1
ATOM 1538 N N . ASN A 1 189 ? 20.849 -14.095 -17.232 1.00 84.88 189 ASN A N 1
ATOM 1539 C CA . ASN A 1 189 ? 19.954 -14.127 -18.396 1.00 84.88 189 ASN A CA 1
ATOM 1540 C C . ASN A 1 189 ? 18.471 -14.383 -18.050 1.00 84.88 189 ASN A C 1
ATOM 1542 O O . ASN A 1 189 ? 17.702 -14.880 -18.870 1.00 84.88 189 ASN A O 1
ATOM 1546 N N . GLN A 1 190 ? 18.065 -14.045 -16.827 1.00 87.25 190 GLN A N 1
ATOM 1547 C CA . GLN A 1 190 ? 16.686 -14.102 -16.364 1.00 87.25 190 GLN A CA 1
ATOM 1548 C C . GLN A 1 190 ? 16.226 -12.718 -15.925 1.00 87.25 190 GLN A C 1
ATOM 1550 O O . GLN A 1 190 ? 16.983 -11.956 -15.317 1.00 87.25 190 GLN A O 1
ATOM 1555 N N . LEU A 1 191 ? 14.967 -12.407 -16.233 1.00 88.44 191 LEU A N 1
ATOM 1556 C CA . LEU A 1 191 ? 14.328 -11.182 -15.780 1.00 88.44 191 LEU A CA 1
ATOM 1557 C C . LEU A 1 191 ? 14.067 -11.297 -14.276 1.00 88.44 191 LEU A C 1
ATOM 1559 O O . LEU A 1 191 ? 13.261 -12.116 -13.833 1.00 88.44 191 LEU A O 1
ATOM 1563 N N . GLN A 1 192 ? 14.769 -10.480 -13.503 1.00 84.44 192 GLN A N 1
ATOM 1564 C CA . GLN A 1 192 ? 14.585 -10.351 -12.065 1.00 84.44 192 GLN A CA 1
ATOM 1565 C C . GLN A 1 192 ? 13.637 -9.188 -11.775 1.00 84.44 192 GLN A C 1
ATOM 1567 O O . GLN A 1 192 ? 13.474 -8.282 -12.595 1.00 84.44 192 GLN A O 1
ATOM 1572 N N . GLN A 1 193 ? 13.010 -9.214 -10.597 1.00 83.19 193 GLN A N 1
ATOM 1573 C CA . GLN A 1 193 ? 12.068 -8.173 -10.167 1.00 83.19 193 GLN A CA 1
ATOM 1574 C C . GLN A 1 193 ? 10.970 -7.920 -11.215 1.00 83.19 193 GLN A C 1
ATOM 1576 O O . GLN A 1 193 ? 10.824 -6.815 -11.739 1.00 83.19 193 GLN A O 1
ATOM 1581 N N . ARG A 1 194 ? 10.210 -8.976 -11.544 1.00 88.25 194 ARG A N 1
ATOM 1582 C CA . ARG A 1 194 ? 9.055 -8.885 -12.450 1.00 88.25 194 ARG A CA 1
ATOM 1583 C C . ARG A 1 194 ? 8.092 -7.811 -11.944 1.00 88.25 194 ARG A C 1
ATOM 1585 O O . ARG A 1 194 ? 7.610 -7.874 -10.809 1.00 88.25 194 ARG A O 1
ATOM 1592 N N . TRP A 1 195 ? 7.838 -6.835 -12.799 1.00 86.12 195 TRP A N 1
ATOM 1593 C CA . TRP A 1 195 ? 7.059 -5.651 -12.486 1.00 86.12 195 TRP A CA 1
ATOM 1594 C C . TRP A 1 195 ? 5.613 -5.792 -12.947 1.00 86.12 195 TRP A C 1
ATOM 1596 O O . TRP A 1 195 ? 4.709 -5.765 -12.113 1.00 86.12 195 TRP A O 1
ATOM 1606 N N . LEU A 1 196 ? 5.409 -5.946 -14.255 1.00 90.44 196 LEU A N 1
ATOM 1607 C CA . LEU A 1 196 ? 4.097 -5.873 -14.889 1.00 90.44 196 LEU A CA 1
ATOM 1608 C C . LEU A 1 196 ? 4.030 -6.806 -16.095 1.00 90.44 196 LEU A C 1
ATOM 1610 O O . LEU A 1 196 ? 5.020 -6.973 -16.804 1.00 90.44 196 LEU A O 1
ATOM 1614 N N . GLU A 1 197 ? 2.854 -7.365 -16.351 1.00 92.56 197 GLU A N 1
ATOM 1615 C CA . GLU A 1 197 ? 2.550 -8.096 -17.578 1.00 92.56 197 GLU A CA 1
ATOM 1616 C C . GLU A 1 197 ? 1.694 -7.207 -18.479 1.00 92.56 197 GLU A C 1
ATOM 1618 O O . GLU A 1 197 ? 0.649 -6.716 -18.056 1.00 92.56 197 GLU A O 1
ATOM 1623 N N . ILE A 1 198 ? 2.158 -6.959 -19.704 1.00 90.88 198 ILE A N 1
ATOM 1624 C CA . ILE A 1 198 ? 1.417 -6.202 -20.712 1.00 90.88 198 ILE A CA 1
ATOM 1625 C C . ILE A 1 198 ? 0.642 -7.205 -21.572 1.00 90.88 198 ILE A C 1
ATOM 1627 O O . ILE A 1 198 ? 1.277 -8.008 -22.274 1.00 90.88 198 ILE A O 1
ATOM 1631 N N . PRO A 1 199 ? -0.703 -7.159 -21.570 1.00 90.50 199 PRO A N 1
ATOM 1632 C CA . PRO A 1 199 ? -1.520 -8.031 -22.402 1.00 90.50 199 PRO A CA 1
ATOM 1633 C C . PRO A 1 199 ? -1.195 -7.907 -23.899 1.00 90.50 199 PRO A C 1
ATOM 1635 O O . PRO A 1 199 ? -0.707 -6.860 -24.344 1.00 90.50 199 PRO A O 1
ATOM 1638 N N . PRO A 1 200 ? -1.497 -8.935 -24.707 1.00 91.12 200 PRO A N 1
ATOM 1639 C CA . PRO A 1 200 ? -1.382 -8.857 -26.159 1.00 91.12 200 PRO A CA 1
ATOM 1640 C C . PRO A 1 200 ? -2.140 -7.655 -26.735 1.00 91.12 200 PRO A C 1
ATOM 1642 O O . PRO A 1 200 ? -3.260 -7.378 -26.307 1.00 91.12 200 PRO A O 1
ATOM 1645 N N . ARG A 1 201 ? -1.574 -6.991 -27.751 1.00 86.81 201 ARG A N 1
ATOM 1646 C CA . ARG A 1 201 ? -2.209 -5.872 -28.484 1.00 86.81 201 ARG A CA 1
ATOM 1647 C C . ARG A 1 201 ? -2.700 -4.736 -27.586 1.00 86.81 201 ARG A C 1
ATOM 1649 O O . ARG A 1 201 ? -3.741 -4.135 -27.845 1.00 86.81 201 ARG A O 1
ATOM 1656 N N . SER A 1 202 ? -1.964 -4.469 -26.519 1.00 89.00 202 SER A N 1
ATOM 1657 C CA . SER A 1 202 ? -2.258 -3.389 -25.586 1.00 89.00 202 SER A CA 1
ATOM 1658 C C . SER A 1 202 ? -1.044 -2.488 -25.430 1.00 89.00 202 SER A C 1
ATOM 1660 O O . SER A 1 202 ? 0.058 -2.819 -25.867 1.00 89.00 202 SER A O 1
ATOM 1662 N N . PHE A 1 203 ? -1.250 -1.337 -24.812 1.00 88.31 203 PHE A N 1
ATOM 1663 C CA . PHE A 1 203 ? -0.170 -0.450 -24.431 1.00 88.31 203 PHE A CA 1
ATOM 1664 C C . PHE A 1 203 ? -0.186 -0.267 -22.919 1.00 88.31 203 PHE A C 1
ATOM 1666 O O . PHE A 1 203 ? -1.222 -0.377 -22.263 1.00 88.31 203 PHE A O 1
ATOM 1673 N N . PHE A 1 204 ? 0.987 0.012 -22.377 1.00 88.31 204 PHE A N 1
ATOM 1674 C CA . PHE A 1 204 ? 1.167 0.413 -20.999 1.00 88.31 204 PHE A CA 1
ATOM 1675 C C . PHE A 1 204 ? 1.672 1.848 -20.970 1.00 88.31 204 PHE A C 1
ATOM 1677 O O . PHE A 1 204 ? 2.704 2.156 -21.568 1.00 88.31 204 PHE A O 1
ATOM 1684 N N . GLU A 1 205 ? 0.958 2.706 -20.250 1.00 88.50 205 GLU A N 1
ATOM 1685 C CA . GLU A 1 205 ? 1.419 4.043 -19.895 1.00 88.50 205 GLU A CA 1
ATOM 1686 C C . GLU A 1 205 ? 1.935 4.026 -18.463 1.00 88.50 205 GLU A C 1
ATOM 1688 O O . GLU A 1 205 ? 1.240 3.618 -17.529 1.00 88.50 205 GLU A O 1
ATOM 1693 N N . MET A 1 206 ? 3.178 4.461 -18.291 1.00 87.06 206 MET A N 1
ATOM 1694 C CA . MET A 1 206 ? 3.793 4.526 -16.981 1.00 87.06 206 MET A CA 1
ATOM 1695 C C . MET A 1 206 ? 3.121 5.612 -16.140 1.00 87.06 206 MET A C 1
ATOM 1697 O O . MET A 1 206 ? 3.058 6.760 -16.588 1.00 87.06 206 MET A O 1
ATOM 1701 N N . PRO A 1 207 ? 2.674 5.286 -14.914 1.00 81.25 207 PRO A N 1
ATOM 1702 C CA . PRO A 1 207 ? 2.078 6.275 -14.033 1.00 81.25 207 PRO A CA 1
ATOM 1703 C C . PRO A 1 207 ? 3.020 7.448 -13.778 1.00 81.25 207 PRO A C 1
ATOM 1705 O O . PRO A 1 207 ? 4.226 7.272 -13.570 1.00 81.25 207 PRO A O 1
ATOM 1708 N N . THR A 1 208 ? 2.440 8.642 -13.766 1.00 77.75 208 THR A N 1
ATOM 1709 C CA . THR A 1 208 ? 3.128 9.897 -13.478 1.00 77.75 208 THR A CA 1
ATOM 1710 C C . THR A 1 208 ? 2.618 10.476 -12.161 1.00 77.75 208 THR A C 1
ATOM 1712 O O . THR A 1 208 ? 1.432 10.399 -11.838 1.00 77.75 208 THR A O 1
ATOM 1715 N N . GLY A 1 209 ? 3.529 11.034 -11.366 1.00 65.00 209 GLY A N 1
ATOM 1716 C CA . GLY A 1 209 ? 3.196 11.818 -10.184 1.00 65.00 209 GLY A CA 1
ATOM 1717 C C . GLY A 1 209 ? 2.526 13.139 -10.565 1.00 65.00 209 GLY A C 1
ATOM 1718 O O . GLY A 1 209 ? 2.588 13.585 -11.711 1.00 65.00 209 GLY A O 1
ATOM 1719 N N . ALA A 1 210 ? 1.913 13.807 -9.586 1.00 65.12 210 ALA A N 1
ATOM 1720 C CA . ALA A 1 210 ? 1.259 15.104 -9.794 1.00 65.12 210 ALA A CA 1
ATOM 1721 C C . ALA A 1 210 ? 2.226 16.214 -10.262 1.00 65.12 210 ALA A C 1
ATOM 1723 O O . ALA A 1 210 ? 1.805 17.194 -10.871 1.00 65.12 210 ALA A O 1
ATOM 1724 N N . ASP A 1 211 ? 3.522 16.054 -9.994 1.00 67.50 211 ASP A N 1
ATOM 1725 C CA . ASP A 1 211 ? 4.618 16.916 -10.447 1.00 67.50 211 ASP A CA 1
ATOM 1726 C C . ASP A 1 211 ? 5.181 16.519 -11.828 1.00 67.50 211 ASP A C 1
ATOM 1728 O O . ASP A 1 211 ? 6.116 17.146 -12.328 1.00 67.50 211 ASP A O 1
ATOM 1732 N N . GLY A 1 212 ? 4.627 15.479 -12.458 1.00 70.25 212 GLY A N 1
ATOM 1733 C CA . GLY A 1 212 ? 5.122 14.918 -13.713 1.00 70.25 212 GLY A CA 1
ATOM 1734 C C . GLY A 1 212 ? 6.345 14.012 -13.557 1.00 70.25 212 GLY A C 1
ATOM 1735 O O . GLY A 1 212 ? 6.956 13.639 -14.561 1.00 70.25 212 GLY A O 1
ATOM 1736 N N . SER A 1 213 ? 6.734 13.661 -12.328 1.00 74.69 213 SER A N 1
ATOM 1737 C CA . SER A 1 213 ? 7.781 12.668 -12.090 1.00 74.69 213 SER A CA 1
ATOM 1738 C C . SER A 1 213 ? 7.297 11.262 -12.456 1.00 74.69 213 SER A C 1
ATOM 1740 O O . SER A 1 213 ? 6.112 10.945 -12.386 1.00 74.69 213 SER A O 1
ATOM 1742 N N . CYS A 1 214 ? 8.211 10.392 -12.873 1.00 85.88 214 CYS A N 1
ATOM 1743 C CA . CYS A 1 214 ? 7.926 8.982 -13.132 1.00 85.88 214 CYS A CA 1
ATOM 1744 C C . CYS A 1 214 ? 9.188 8.151 -12.867 1.00 85.88 214 CYS A C 1
ATOM 1746 O O . CYS A 1 214 ? 10.245 8.704 -12.554 1.00 85.88 214 CYS A O 1
ATOM 1748 N N . TYR A 1 215 ? 9.103 6.825 -12.976 1.00 86.62 215 TYR A N 1
ATOM 1749 C CA . TYR A 1 215 ? 10.265 5.961 -12.765 1.00 86.62 215 TYR A CA 1
ATOM 1750 C C . TYR A 1 215 ? 11.372 6.216 -13.807 1.00 86.62 215 TYR A C 1
ATOM 1752 O O . TYR A 1 215 ? 11.183 6.023 -15.008 1.00 86.62 215 TYR A O 1
ATOM 1760 N N . THR A 1 216 ? 12.557 6.608 -13.340 1.00 90.06 216 THR A N 1
ATOM 1761 C CA . THR A 1 216 ? 13.709 7.001 -14.174 1.00 90.06 216 THR A CA 1
ATOM 1762 C C . THR A 1 216 ? 14.741 5.891 -14.370 1.00 90.06 216 THR A C 1
ATOM 1764 O O . THR A 1 216 ? 15.697 6.075 -15.121 1.00 90.06 216 THR A O 1
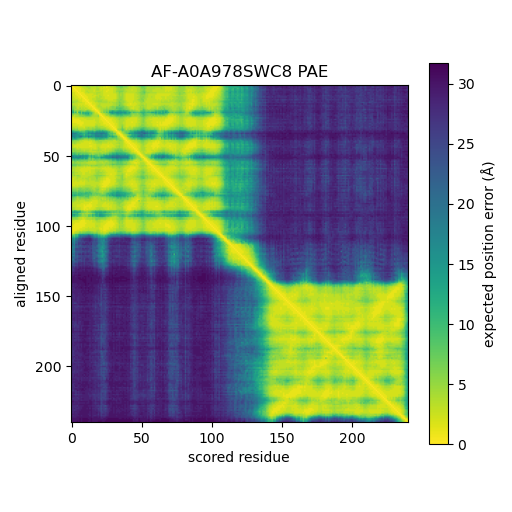ATOM 1767 N N . GLY A 1 217 ? 14.582 4.740 -13.712 1.00 89.38 217 GLY A N 1
ATOM 1768 C CA . GLY A 1 217 ? 15.503 3.612 -13.849 1.00 89.38 217 GLY A CA 1
ATOM 1769 C C . GLY A 1 217 ? 15.379 2.886 -15.192 1.00 89.38 217 GLY A C 1
ATOM 1770 O O . GLY A 1 217 ? 14.537 3.214 -16.034 1.00 89.38 217 GLY A O 1
ATOM 1771 N N . ALA A 1 218 ? 16.243 1.893 -15.397 1.00 93.38 218 ALA A N 1
ATOM 1772 C CA . ALA A 1 218 ? 16.191 1.038 -16.576 1.00 93.38 218 ALA A CA 1
ATOM 1773 C C . ALA A 1 218 ? 15.001 0.072 -16.490 1.00 93.38 218 ALA A C 1
ATOM 1775 O O . ALA A 1 218 ? 14.665 -0.417 -15.412 1.00 93.38 218 ALA A O 1
ATOM 1776 N N . ILE A 1 219 ? 14.382 -0.221 -17.631 1.00 94.19 219 ILE A N 1
ATOM 1777 C CA . ILE A 1 219 ? 13.311 -1.213 -17.731 1.00 94.19 219 ILE A CA 1
ATOM 1778 C C . ILE A 1 219 ? 13.739 -2.266 -18.742 1.00 94.19 219 ILE A C 1
ATOM 1780 O O . ILE A 1 219 ? 14.226 -1.964 -19.833 1.00 94.19 219 ILE A O 1
ATOM 1784 N N . PHE A 1 220 ? 13.544 -3.516 -18.360 1.00 95.75 220 PHE A N 1
ATOM 1785 C CA . PHE A 1 220 ? 13.840 -4.701 -19.142 1.00 95.75 220 PHE A CA 1
ATOM 1786 C C . PHE A 1 220 ? 12.537 -5.415 -19.487 1.00 95.75 220 PHE A C 1
ATOM 1788 O O . PHE A 1 220 ? 11.539 -5.290 -18.777 1.00 95.75 220 PHE A O 1
ATOM 1795 N N . VAL A 1 221 ? 12.554 -6.183 -20.569 1.00 95.12 221 VAL A N 1
ATOM 1796 C CA . VAL A 1 221 ? 11.408 -6.961 -21.039 1.00 95.12 221 VAL A CA 1
ATOM 1797 C C . VAL A 1 221 ? 11.805 -8.416 -21.231 1.00 95.12 221 VAL A C 1
ATOM 1799 O O . VAL A 1 221 ? 12.868 -8.702 -21.773 1.00 95.12 221 VAL A O 1
ATOM 1802 N N . LEU A 1 222 ? 10.939 -9.333 -20.813 1.00 95.31 222 LEU A N 1
ATOM 1803 C CA . LEU A 1 222 ? 10.913 -10.722 -21.246 1.00 95.31 222 LEU A CA 1
ATOM 1804 C C . LEU A 1 222 ? 9.779 -10.851 -22.282 1.00 95.31 222 LEU A C 1
ATOM 1806 O O . LEU A 1 222 ? 8.601 -10.843 -21.912 1.00 95.31 222 LEU A O 1
ATOM 1810 N N . PRO A 1 223 ? 10.114 -10.894 -23.578 1.00 90.69 223 PRO A N 1
ATOM 1811 C CA . PRO A 1 223 ? 9.147 -10.848 -24.664 1.00 90.69 223 PRO A CA 1
ATOM 1812 C C . PRO A 1 223 ? 8.601 -12.252 -24.960 1.00 90.69 223 PRO A C 1
ATOM 1814 O O . PRO A 1 223 ? 9.353 -13.226 -24.999 1.00 90.69 223 PRO A O 1
ATOM 1817 N N . GLY A 1 224 ? 7.303 -12.360 -25.255 1.00 86.88 224 GLY A N 1
ATOM 1818 C CA . GLY A 1 224 ? 6.691 -13.616 -25.710 1.00 86.88 224 GLY A CA 1
ATOM 1819 C C . GLY A 1 224 ? 6.970 -13.974 -27.181 1.00 86.88 224 GLY A C 1
ATOM 1820 O O . GLY A 1 224 ? 6.488 -15.005 -27.664 1.00 86.88 224 GLY A O 1
ATOM 1821 N N . ILE A 1 225 ? 7.702 -13.124 -27.914 1.00 88.19 225 ILE A N 1
ATOM 1822 C CA . ILE A 1 225 ? 8.023 -13.284 -29.342 1.00 88.19 225 ILE A CA 1
ATOM 1823 C C . ILE A 1 225 ? 9.449 -12.820 -29.670 1.00 88.19 225 ILE A C 1
ATOM 1825 O O . ILE A 1 225 ? 10.077 -12.108 -28.889 1.00 88.19 225 ILE A O 1
ATOM 1829 N N . SER A 1 226 ? 9.917 -13.163 -30.873 1.00 90.12 226 SER A N 1
ATOM 1830 C CA . SER A 1 226 ? 11.063 -12.507 -31.515 1.00 90.12 226 SER A CA 1
ATOM 1831 C C . SER A 1 226 ? 10.566 -11.440 -32.495 1.00 90.12 226 SER A C 1
ATOM 1833 O O . SER A 1 226 ? 9.574 -11.670 -33.185 1.00 90.12 226 SER A O 1
ATOM 1835 N N . GLY A 1 227 ? 11.241 -10.295 -32.579 1.00 88.12 227 GLY A N 1
ATOM 1836 C CA . GLY A 1 227 ? 10.832 -9.182 -33.438 1.00 88.12 227 GLY A CA 1
ATOM 1837 C C . GLY A 1 227 ? 11.382 -7.843 -32.959 1.00 88.12 227 GLY A C 1
ATOM 1838 O O . GLY A 1 227 ? 12.530 -7.756 -32.523 1.00 88.12 227 GLY A O 1
ATOM 1839 N N . SER A 1 228 ? 10.555 -6.804 -33.025 1.00 88.62 228 SER A N 1
ATOM 1840 C CA . SER A 1 228 ? 10.895 -5.467 -32.539 1.00 88.62 228 SER A CA 1
ATOM 1841 C C . SER A 1 228 ? 9.763 -4.901 -31.691 1.00 88.62 228 SER A C 1
ATOM 1843 O O . SER A 1 228 ? 8.593 -5.088 -32.019 1.00 88.62 228 SER A O 1
ATOM 1845 N N . LEU A 1 229 ? 10.119 -4.212 -30.611 1.00 89.75 229 LEU A N 1
ATOM 1846 C CA . LEU A 1 229 ? 9.191 -3.479 -29.756 1.00 89.75 229 LEU A CA 1
ATOM 1847 C C . LEU A 1 229 ? 9.462 -1.988 -29.869 1.00 89.75 229 LEU A C 1
ATOM 1849 O O . LEU A 1 229 ? 10.620 -1.570 -29.890 1.00 89.75 229 LEU A O 1
ATOM 1853 N N . THR A 1 230 ? 8.393 -1.201 -29.906 1.00 88.62 230 THR A N 1
ATOM 1854 C CA . THR A 1 230 ? 8.471 0.257 -29.929 1.00 88.62 230 THR A CA 1
ATOM 1855 C C . THR A 1 230 ? 8.124 0.803 -28.557 1.00 88.62 230 THR A C 1
ATOM 1857 O O . THR A 1 230 ? 7.143 0.397 -27.931 1.00 88.62 230 THR A O 1
ATOM 1860 N N . VAL A 1 231 ? 8.943 1.739 -28.092 1.00 92.69 231 VAL A N 1
ATOM 1861 C CA . VAL A 1 231 ? 8.765 2.429 -26.819 1.00 92.69 231 VAL A CA 1
ATOM 1862 C C . VAL A 1 231 ? 8.892 3.918 -27.050 1.00 92.69 231 VAL A C 1
ATOM 1864 O O . VAL A 1 231 ? 9.829 4.367 -27.707 1.00 92.69 231 VAL A O 1
ATOM 1867 N N . VAL A 1 232 ? 7.958 4.681 -26.494 1.00 92.25 232 VAL A N 1
ATOM 1868 C CA . VAL A 1 232 ? 7.954 6.140 -26.569 1.00 92.25 232 VAL A CA 1
ATOM 1869 C C . VAL A 1 232 ? 8.258 6.693 -25.187 1.00 92.25 232 VAL A C 1
ATOM 1871 O O . VAL A 1 232 ? 7.479 6.530 -24.251 1.00 92.25 232 VAL A O 1
ATOM 1874 N N . GLU A 1 233 ? 9.406 7.345 -25.050 1.00 91.62 233 GLU A N 1
ATOM 1875 C CA . GLU A 1 233 ? 9.793 8.062 -23.840 1.00 91.62 233 GLU A CA 1
ATOM 1876 C C . GLU A 1 233 ? 9.479 9.549 -23.998 1.00 91.62 233 GLU A C 1
ATOM 1878 O O . GLU A 1 233 ? 9.842 10.158 -24.999 1.00 91.62 233 GLU A O 1
ATOM 1883 N N . PHE A 1 234 ? 8.851 10.159 -22.997 1.00 88.50 234 PHE A N 1
ATOM 1884 C CA . PHE A 1 234 ? 8.680 11.607 -22.936 1.00 88.50 234 PHE A CA 1
ATOM 1885 C C . PHE A 1 234 ? 9.714 12.170 -21.971 1.00 88.50 234 PHE A C 1
ATOM 1887 O O . PHE A 1 234 ? 9.684 11.861 -20.777 1.00 88.50 234 PHE A O 1
ATOM 1894 N N . SER A 1 235 ? 10.622 12.999 -22.478 1.00 86.06 235 SER A N 1
ATOM 1895 C CA . SER A 1 235 ? 11.663 13.642 -21.675 1.00 86.06 235 SER A CA 1
ATOM 1896 C C . SER A 1 235 ? 11.467 15.151 -21.627 1.00 86.06 235 SER A C 1
ATOM 1898 O O . SER A 1 235 ? 10.975 15.758 -22.578 1.00 86.06 235 SER A O 1
ATOM 1900 N N . GLN A 1 236 ? 11.863 15.773 -20.519 1.00 77.50 236 GLN A N 1
ATOM 1901 C CA . GLN A 1 236 ? 11.924 17.229 -20.438 1.00 77.50 236 GLN A CA 1
ATOM 1902 C C . GLN A 1 236 ? 13.007 17.738 -21.398 1.00 77.50 236 GLN A C 1
ATOM 1904 O O . GLN A 1 236 ? 14.176 17.377 -21.258 1.00 77.50 236 GLN A O 1
ATOM 1909 N N . GLY A 1 237 ? 12.624 18.569 -22.371 1.00 65.81 237 GLY A N 1
ATOM 1910 C CA . GLY A 1 237 ? 13.592 19.235 -23.237 1.00 65.81 237 GLY A CA 1
ATOM 1911 C C . GLY A 1 237 ? 14.515 20.139 -22.423 1.00 65.81 237 GLY A C 1
ATOM 1912 O O . GLY A 1 237 ? 14.060 20.825 -21.505 1.00 65.81 237 GLY A O 1
ATOM 1913 N N . ALA A 1 238 ? 15.808 20.152 -22.755 1.00 50.62 238 ALA A N 1
ATOM 1914 C CA . ALA A 1 238 ? 16.696 21.194 -22.262 1.00 50.62 238 ALA A CA 1
ATOM 1915 C C . ALA A 1 238 ? 16.159 22.539 -22.771 1.00 50.62 238 ALA A C 1
ATOM 1917 O O . ALA A 1 238 ? 16.007 22.733 -23.977 1.00 50.62 238 ALA A O 1
ATOM 1918 N N . SER A 1 239 ? 15.810 23.444 -21.860 1.00 45.72 239 SER A N 1
ATOM 1919 C CA . SER A 1 239 ? 15.579 24.842 -22.212 1.00 45.72 239 SER A CA 1
ATOM 1920 C C . SER A 1 239 ? 16.876 25.393 -22.805 1.00 45.72 239 SER A C 1
ATOM 1922 O O . SER A 1 239 ? 17.892 25.406 -22.108 1.00 45.72 239 SER A O 1
ATOM 1924 N N . LEU A 1 240 ? 16.831 25.746 -24.096 1.00 34.72 240 LEU A N 1
ATOM 1925 C CA . LEU A 1 240 ? 17.873 26.507 -24.791 1.00 34.72 240 LEU A CA 1
ATOM 1926 C C . LEU A 1 240 ? 18.056 27.884 -24.148 1.00 34.72 240 LEU A C 1
ATOM 1928 O O . LEU A 1 240 ? 17.027 28.472 -23.739 1.00 34.72 240 LEU A O 1
#

Solvent-accessible surface area (backbone atoms only — not comparable to full-atom values): 13824 Å² total; per-residue (Å²): 80,82,40,85,72,51,77,45,70,60,37,77,54,81,44,77,50,74,81,49,99,67,43,41,37,39,39,33,50,56,90,69,99,50,80,88,55,58,74,42,39,30,37,39,25,33,30,36,47,74,65,86,70,79,43,75,39,77,76,37,85,37,62,57,50,87,62,73,46,78,48,79,46,88,74,73,82,97,54,65,48,41,29,47,33,37,27,29,72,60,91,57,88,94,56,87,50,37,34,40,36,28,34,58,47,81,57,91,88,40,72,66,56,54,52,48,47,53,51,51,47,48,61,69,49,42,69,70,50,72,74,55,82,73,63,74,87,76,50,96,58,65,65,43,78,44,81,46,78,35,81,43,44,53,74,38,52,41,80,66,42,72,59,37,88,52,38,38,40,40,37,42,50,34,90,40,94,43,52,30,36,34,18,62,43,75,54,95,82,35,69,34,67,74,69,49,74,45,53,46,66,37,70,47,72,54,73,56,47,98,87,35,46,39,88,33,63,41,37,28,32,36,32,64,46,64,53,74,42,52,34,37,36,26,26,57,56,81,84,127